Protein AF-A0A955NWF1-F1 (afdb_monomer)

Solvent-accessible surface area (backbone atoms only — not comparable to full-atom values): 16041 Å² total; per-residue (Å²): 132,89,68,69,50,57,79,82,52,54,73,67,58,49,54,54,50,54,48,48,54,48,50,50,68,69,64,40,54,85,83,40,43,69,50,21,32,35,37,20,58,42,49,50,64,57,48,33,23,52,29,69,53,98,94,40,80,40,71,48,48,42,45,34,31,43,36,29,18,77,44,81,78,52,67,90,59,46,51,63,48,53,53,47,49,35,52,75,76,56,48,35,66,52,89,46,92,84,52,98,46,56,29,68,81,41,101,58,82,45,50,63,47,77,42,81,29,26,62,63,61,60,56,67,55,67,78,36,59,67,48,45,37,41,77,76,29,56,22,59,73,43,71,61,83,63,65,85,73,41,77,86,74,58,77,88,73,37,56,74,64,45,53,51,51,53,45,52,53,36,55,53,49,47,53,70,58,58,58,76,62,53,82,81,40,84,76,46,70,63,53,47,46,51,39,52,51,39,52,27,51,40,41,48,43,52,45,46,40,54,21,46,77,67,76,55,63,50,84,48,71,69,54,23,53,50,46,48,64,77,47,36,93,78,51,45,91,61,24,80,49,52,65,63,49,52,52,48,31,52,50,27,50,50,40,37,36,54,41,53,61,77,81,50,59,92,64,56,64,66,62,53,46,54,52,49,51,51,53,50,67,39,48,103

Foldseek 3Di:
DDDQLCVLADPVVVVLLVVLLVLLQPQADPQWRFQWKKWFDCRLQLQFAWEDDPNDTATQFEGQMETATQDDDDPVSPVVSVVVSCVVSPADACPDLPDPHQHPPDPCPGYYPYHYDYLVRVQPDDQEPRVVRCLVGMGTNDHDDCSVSHDDHALVNHDLVRLVVQLVVLVVQLVVLDDPCCVVPPDRLNSLSSNLSSLLSNLLSLLQSVCSVVVNHDSDLVVSLVSCVVCVVPCVVQAQDSVVSSVSSVVSSCCRSHPYSVVRPPDGSVVVSVVSVVRVVRND

Nearest PDB structures (foldseek):
  7dgq-assembly1_T  TM=2.915E-01  e=4.374E+00  Bos taurus

Secondary structure (DSSP, 8-state):
----TTTT--HHHHHHHHHHHHHHHHHS-GGG--SEEEEEHHHHTT---EEEETTEEEESS-EEEEEEESSPPPHHHHHHHHHHHHHHTT----SSTTSSS--TTSS---SEEEEEEEHHHHHT---SHHHHHHHHS-EEEEE--GGGGSPP--GGGS-THHHHHHHHHHHHHHHHT--GGGGTSPPPHHHHHHHHHHHHHHHHHHHHHHHHHTT---SSHHHHHHHHHHTHHHHGGGSS-HHHHHHHHHHHHHHHHS--HHHHTT--HHHHHHHHHHHHHHH-

pLDDT: mean 86.09, std 14.63, range [33.09, 98.5]

Mean predicted aligned error: 5.88 Å

Structure (mmCIF, N/CA/C/O backbone):
data_AF-A0A955NWF1-F1
#
_entry.id   AF-A0A955NWF1-F1
#
loop_
_atom_site.group_PDB
_atom_site.id
_atom_site.type_symbol
_atom_site.label_atom_id
_atom_site.label_alt_id
_atom_site.label_comp_id
_atom_site.label_asym_id
_atom_site.label_entity_id
_atom_site.label_seq_id
_atom_site.pdbx_PDB_ins_code
_atom_site.Cartn_x
_atom_site.Cartn_y
_atom_site.Cartn_z
_atom_site.occupancy
_atom_site.B_iso_or_equiv
_atom_site.auth_seq_id
_atom_site.auth_comp_id
_atom_site.auth_asym_id
_atom_site.auth_atom_id
_atom_site.pdbx_PDB_model_num
ATOM 1 N N . MET A 1 1 ? -16.686 -21.484 7.439 1.00 33.09 1 MET A N 1
ATOM 2 C CA . MET A 1 1 ? -15.507 -21.925 8.219 1.00 33.09 1 MET A CA 1
ATOM 3 C C . MET A 1 1 ? -14.609 -20.710 8.363 1.00 33.09 1 MET A C 1
ATOM 5 O O . MET A 1 1 ? -14.010 -20.325 7.369 1.00 33.09 1 MET A O 1
ATOM 9 N N . ASN A 1 2 ? -14.570 -20.084 9.541 1.00 34.22 2 ASN A N 1
ATOM 10 C CA . ASN A 1 2 ? -13.682 -18.950 9.809 1.00 34.22 2 ASN A CA 1
ATOM 11 C C . ASN A 1 2 ? -12.259 -19.490 9.974 1.00 34.22 2 ASN A C 1
ATOM 13 O O . ASN A 1 2 ? -11.882 -19.922 11.061 1.00 34.22 2 ASN A O 1
ATOM 17 N N . ARG A 1 3 ? -11.501 -19.546 8.874 1.00 43.34 3 ARG A N 1
ATOM 18 C CA . ARG A 1 3 ? -10.039 -19.644 8.958 1.00 43.34 3 ARG A CA 1
ATOM 19 C C . ARG A 1 3 ? -9.562 -18.360 9.626 1.00 43.34 3 ARG A C 1
ATOM 21 O O . ARG A 1 3 ? -10.083 -17.294 9.302 1.00 43.34 3 ARG A O 1
ATOM 28 N N . SER A 1 4 ? -8.646 -18.451 10.586 1.00 50.47 4 SER A N 1
ATOM 29 C CA . SER A 1 4 ? -8.067 -17.251 11.193 1.00 50.47 4 SER A CA 1
ATOM 30 C C . SER A 1 4 ? -7.501 -16.373 10.078 1.00 50.47 4 SER A C 1
ATOM 32 O O . SER A 1 4 ? -6.691 -16.865 9.289 1.00 50.47 4 SER A O 1
ATOM 34 N N . GLY A 1 5 ? -7.920 -15.106 10.006 1.00 63.94 5 GLY A N 1
ATOM 35 C CA . GLY A 1 5 ? -7.558 -14.151 8.948 1.00 63.94 5 GLY A CA 1
ATOM 36 C C . GLY A 1 5 ? -6.083 -13.739 8.934 1.00 63.94 5 GLY A C 1
ATOM 37 O O . GLY A 1 5 ? -5.746 -12.642 8.539 1.00 63.94 5 GLY A O 1
ATOM 38 N N . THR A 1 6 ? -5.173 -14.569 9.427 1.00 75.75 6 THR A N 1
ATOM 39 C CA . THR A 1 6 ? -3.731 -14.302 9.406 1.00 75.75 6 THR A CA 1
ATOM 40 C C . THR A 1 6 ? -2.928 -15.497 8.888 1.00 75.75 6 THR A C 1
ATOM 42 O O . THR A 1 6 ? -1.694 -15.470 8.894 1.00 75.75 6 THR A O 1
ATOM 45 N N . GLU A 1 7 ? -3.603 -16.550 8.402 1.00 77.62 7 GLU A N 1
ATOM 46 C CA . GLU A 1 7 ? -2.953 -17.659 7.699 1.00 77.62 7 GLU A CA 1
ATOM 47 C C . GLU A 1 7 ? -2.188 -17.124 6.476 1.00 77.62 7 GLU A C 1
ATOM 49 O O . GLU A 1 7 ? -2.769 -16.538 5.567 1.00 77.62 7 GLU A O 1
ATOM 54 N N . GLY A 1 8 ? -0.866 -17.320 6.462 1.00 80.88 8 GLY A N 1
ATOM 55 C CA . GLY A 1 8 ? 0.025 -16.851 5.393 1.00 80.88 8 GLY A CA 1
ATOM 56 C C . GLY A 1 8 ? 0.803 -15.568 5.705 1.00 80.88 8 GLY A C 1
ATOM 57 O O . GLY A 1 8 ? 1.763 -15.276 4.997 1.00 80.88 8 GLY A O 1
ATOM 58 N N . LEU A 1 9 ? 0.471 -14.844 6.782 1.00 88.00 9 LEU A N 1
ATOM 59 C CA . LEU A 1 9 ? 1.241 -13.670 7.213 1.00 88.00 9 LEU A CA 1
ATOM 60 C C . LEU A 1 9 ? 2.531 -14.078 7.940 1.00 88.00 9 LEU A C 1
ATOM 62 O O . LEU A 1 9 ? 2.570 -15.107 8.632 1.00 88.00 9 LEU A O 1
ATOM 66 N N . SER A 1 10 ? 3.584 -13.261 7.825 1.00 89.38 10 SER A N 1
ATOM 67 C CA . SER A 1 10 ? 4.836 -13.480 8.561 1.00 89.38 10 SER A CA 1
ATOM 68 C C . SER A 1 10 ? 4.615 -13.381 10.076 1.00 89.38 10 SER A C 1
ATOM 70 O O . SER A 1 10 ? 3.619 -12.823 10.543 1.00 89.38 10 SER A O 1
ATOM 72 N N . THR A 1 11 ? 5.534 -13.949 10.859 1.00 90.94 11 THR A N 1
ATOM 73 C CA . THR A 1 11 ? 5.473 -13.869 12.326 1.00 90.94 11 THR A CA 1
ATOM 74 C C . THR A 1 11 ? 5.515 -12.421 12.808 1.00 90.94 11 THR A C 1
ATOM 76 O O . THR A 1 11 ? 4.758 -12.068 13.705 1.00 90.94 11 THR A O 1
ATOM 79 N N . ASP A 1 12 ? 6.358 -11.583 12.206 1.00 89.44 12 ASP A N 1
ATOM 80 C CA . ASP A 1 12 ? 6.504 -10.185 12.622 1.00 89.44 12 ASP A CA 1
ATOM 81 C C . ASP A 1 12 ? 5.295 -9.345 12.203 1.00 89.44 12 ASP A C 1
ATOM 83 O O . ASP A 1 12 ? 4.760 -8.615 13.028 1.00 89.44 12 ASP A O 1
ATOM 87 N N . THR A 1 13 ? 4.736 -9.586 11.008 1.00 91.31 13 THR A N 1
ATOM 88 C CA . THR A 1 13 ? 3.445 -8.994 10.606 1.00 91.31 13 THR A CA 1
ATOM 89 C C . THR A 1 13 ? 2.350 -9.316 11.621 1.00 91.31 13 THR A C 1
ATOM 91 O O . THR A 1 13 ? 1.592 -8.443 12.019 1.00 91.31 13 THR A O 1
ATOM 94 N N . ARG A 1 14 ? 2.248 -10.576 12.066 1.00 93.25 14 ARG A N 1
ATOM 95 C CA . ARG A 1 14 ? 1.219 -10.968 13.040 1.00 93.25 14 ARG A CA 1
ATOM 96 C C . ARG A 1 14 ? 1.380 -10.251 14.375 1.00 93.25 14 ARG A C 1
ATOM 98 O O . ARG A 1 14 ? 0.378 -9.795 14.909 1.00 93.25 14 ARG A O 1
ATOM 105 N N . LYS A 1 15 ? 2.611 -10.117 14.875 1.00 92.19 15 LYS A N 1
ATOM 106 C CA . LYS A 1 15 ? 2.885 -9.376 16.115 1.00 92.19 15 LYS A CA 1
ATOM 107 C C . LYS A 1 15 ? 2.476 -7.909 15.996 1.00 92.19 15 LYS A C 1
ATOM 109 O O . LYS A 1 15 ? 1.805 -7.408 16.890 1.00 92.19 15 LYS A O 1
ATOM 114 N N . ASP A 1 16 ? 2.837 -7.256 14.891 1.00 92.19 16 ASP A N 1
ATOM 115 C CA . ASP A 1 16 ? 2.483 -5.853 14.658 1.00 92.19 16 ASP A CA 1
ATOM 116 C C . ASP A 1 16 ? 0.955 -5.673 14.636 1.00 92.19 16 ASP A C 1
ATOM 118 O O . ASP A 1 16 ? 0.419 -4.780 15.287 1.00 92.19 16 ASP A O 1
ATOM 122 N N . LEU A 1 17 ? 0.231 -6.559 13.942 1.00 94.69 17 LEU A N 1
ATOM 123 C CA . LEU A 1 17 ? -1.232 -6.501 13.850 1.00 94.69 17 LEU A CA 1
ATOM 124 C C . LEU A 1 17 ? -1.926 -6.797 15.184 1.00 94.69 17 LEU A C 1
ATOM 126 O O . LEU A 1 17 ? -2.890 -6.114 15.522 1.00 94.69 17 LEU A O 1
ATOM 130 N N . GLU A 1 18 ? -1.440 -7.774 15.952 1.00 95.12 18 GLU A N 1
ATOM 131 C CA . GLU A 1 18 ? -1.951 -8.069 17.297 1.00 95.12 18 GLU A CA 1
ATOM 132 C C . GLU A 1 18 ? -1.816 -6.851 18.219 1.00 95.12 18 GLU A C 1
ATOM 134 O O . GLU A 1 18 ? -2.743 -6.540 18.975 1.00 95.12 18 GLU A O 1
ATOM 139 N N . GLU A 1 19 ? -0.695 -6.134 18.116 1.00 94.44 19 GLU A N 1
ATOM 140 C CA . GLU A 1 19 ? -0.458 -4.917 18.885 1.00 94.44 19 GLU A CA 1
ATOM 141 C C . GLU A 1 19 ? -1.374 -3.775 18.432 1.00 94.44 19 GLU A C 1
ATOM 143 O O . GLU A 1 19 ? -2.043 -3.161 19.265 1.00 94.44 19 GLU A O 1
ATOM 148 N N . ILE A 1 20 ? -1.523 -3.555 17.120 1.00 95.25 20 ILE A N 1
ATOM 149 C CA . ILE A 1 20 ? -2.471 -2.571 16.571 1.00 95.25 20 ILE A CA 1
ATOM 150 C C . ILE A 1 20 ? -3.899 -2.858 17.064 1.00 95.25 20 ILE A C 1
ATOM 152 O O . ILE A 1 20 ? -4.575 -1.963 17.576 1.00 95.25 20 ILE A O 1
ATOM 156 N N . GLN A 1 21 ? -4.360 -4.110 16.973 1.00 96.56 21 GLN A N 1
ATOM 157 C CA . GLN A 1 21 ? -5.685 -4.519 17.451 1.00 96.56 21 GLN A CA 1
ATOM 158 C C . GLN A 1 21 ? -5.851 -4.276 18.952 1.00 96.56 21 GLN A C 1
ATOM 160 O O . GLN A 1 21 ? -6.897 -3.803 19.403 1.00 96.56 21 GLN A O 1
ATOM 165 N N . ARG A 1 22 ? -4.825 -4.584 19.753 1.00 97.31 22 ARG A N 1
ATOM 166 C CA . ARG A 1 22 ? -4.834 -4.312 21.192 1.00 97.31 22 ARG A CA 1
ATOM 167 C C . ARG A 1 22 ? -4.976 -2.816 21.467 1.00 97.31 22 ARG A C 1
ATOM 169 O O . ARG A 1 22 ? -5.863 -2.437 22.227 1.00 97.31 22 ARG A O 1
ATOM 176 N N . ILE A 1 23 ? -4.177 -1.970 20.820 1.00 97.00 23 ILE A N 1
ATOM 177 C CA . ILE A 1 23 ? -4.222 -0.518 21.034 1.00 97.00 23 ILE A CA 1
ATOM 178 C C . ILE A 1 23 ? -5.595 0.043 20.667 1.00 97.00 23 ILE A C 1
ATOM 180 O O . ILE A 1 23 ? -6.174 0.769 21.476 1.00 97.00 23 ILE A O 1
ATOM 184 N N . LEU A 1 24 ? -6.154 -0.349 19.516 1.00 97.19 24 LEU A N 1
ATOM 185 C CA . LEU A 1 24 ? -7.497 0.060 19.089 1.00 97.19 24 LEU A CA 1
ATOM 186 C C . LEU A 1 24 ? -8.561 -0.333 20.125 1.00 97.19 24 LEU A C 1
ATOM 188 O O . LEU A 1 24 ? -9.388 0.490 20.528 1.00 97.19 24 LEU A O 1
ATOM 192 N N . ARG A 1 25 ? -8.515 -1.575 20.617 1.00 96.06 25 ARG A N 1
ATOM 193 C CA . ARG A 1 25 ? -9.445 -2.069 21.644 1.00 96.06 25 ARG A CA 1
ATOM 194 C C . ARG A 1 25 ? -9.277 -1.409 22.995 1.00 96.06 25 ARG A C 1
ATOM 196 O O . ARG A 1 25 ? -10.270 -1.302 23.707 1.00 96.06 25 ARG A O 1
ATOM 203 N N . ASP A 1 26 ? -8.083 -0.977 23.363 1.00 96.50 26 ASP A N 1
ATOM 204 C CA . ASP A 1 26 ? -7.833 -0.401 24.681 1.00 96.50 26 ASP A CA 1
ATOM 205 C C . ASP A 1 26 ? -8.123 1.108 24.689 1.00 96.50 26 ASP A C 1
ATOM 207 O O . ASP A 1 26 ? -8.741 1.612 25.628 1.00 96.50 26 ASP A O 1
ATOM 211 N N . HIS A 1 27 ? -7.768 1.817 23.614 1.00 96.62 27 HIS A N 1
ATOM 212 C CA . HIS A 1 27 ? -7.685 3.282 23.613 1.00 96.62 27 HIS A CA 1
ATOM 213 C C . HIS A 1 27 ? -8.830 3.990 22.888 1.00 96.62 27 HIS A C 1
ATOM 215 O O . HIS A 1 27 ? -9.086 5.156 23.184 1.00 96.62 27 HIS A O 1
ATOM 221 N N . LEU A 1 28 ? -9.571 3.314 22.001 1.00 97.12 28 LEU A N 1
ATOM 222 C CA . LEU A 1 28 ? -10.756 3.941 21.406 1.00 97.12 28 LEU A CA 1
ATOM 223 C C . LEU A 1 28 ? -11.850 4.203 22.463 1.00 97.12 28 LEU A C 1
ATOM 225 O O . LEU A 1 28 ? -11.977 3.440 23.426 1.00 97.12 28 LEU A O 1
ATOM 229 N N . PRO A 1 29 ? -12.688 5.238 22.299 1.00 96.62 29 PRO A N 1
ATOM 230 C CA . PRO A 1 29 ? -13.875 5.437 23.127 1.00 96.62 29 PRO A CA 1
ATOM 231 C C . PRO A 1 29 ? -14.789 4.202 23.146 1.00 96.62 29 PRO A C 1
ATOM 233 O O . PRO A 1 29 ? -14.869 3.457 22.170 1.00 96.62 29 PRO A O 1
ATOM 236 N N . GLN A 1 30 ? -15.503 3.969 24.253 1.00 96.31 30 GLN A N 1
ATOM 237 C CA . GLN A 1 30 ? -16.392 2.801 24.386 1.00 96.31 30 GLN A CA 1
ATOM 238 C C . GLN A 1 30 ? -17.514 2.777 23.339 1.00 96.31 30 GLN A C 1
ATOM 240 O O . GLN A 1 30 ? -17.873 1.717 22.838 1.00 96.31 30 GLN A O 1
ATOM 245 N N . ASP A 1 31 ? -18.040 3.944 22.976 1.00 96.50 31 ASP A N 1
ATOM 246 C CA . ASP A 1 31 ? -19.069 4.112 21.948 1.00 96.50 31 ASP A CA 1
ATOM 247 C C . ASP A 1 31 ? -18.507 4.119 20.514 1.00 96.50 31 ASP A C 1
ATOM 249 O O . ASP A 1 31 ? -19.271 4.201 19.554 1.00 96.50 31 ASP A O 1
ATOM 253 N N . ALA A 1 32 ? -17.185 4.005 20.368 1.00 96.94 32 ALA A N 1
ATOM 254 C CA . ALA A 1 32 ? -16.479 3.935 19.094 1.00 96.94 32 ALA A CA 1
ATOM 255 C C . ALA A 1 32 ? -15.584 2.687 18.980 1.00 96.94 32 ALA A C 1
ATOM 257 O O . ALA A 1 32 ? -14.643 2.662 18.186 1.00 96.94 32 ALA A O 1
ATOM 258 N N . LYS A 1 33 ? -15.851 1.642 19.777 1.00 97.44 33 LYS A N 1
ATOM 259 C CA . LYS A 1 33 ? -15.110 0.380 19.664 1.00 97.44 33 LYS A CA 1
ATOM 260 C C . LYS A 1 33 ? -15.320 -0.244 18.279 1.00 97.44 33 LYS A C 1
ATOM 262 O O . LYS A 1 33 ? -16.440 -0.179 17.769 1.00 97.44 33 LYS A O 1
ATOM 267 N N . PRO A 1 34 ? -14.280 -0.855 17.680 1.00 97.94 34 PRO A N 1
ATOM 268 C CA . PRO A 1 34 ? -14.384 -1.416 16.339 1.00 97.94 34 PRO A CA 1
ATOM 269 C C . PRO A 1 34 ? -15.493 -2.468 16.235 1.00 97.94 34 PRO A C 1
ATOM 271 O O . PRO A 1 34 ? -15.579 -3.381 17.053 1.00 97.94 34 PRO A O 1
ATOM 274 N N . ILE A 1 35 ? -16.318 -2.348 15.199 1.00 98.00 35 ILE A N 1
ATOM 275 C CA . ILE A 1 35 ? -17.240 -3.388 14.726 1.00 98.00 35 ILE A CA 1
ATOM 276 C C . ILE A 1 35 ? -16.447 -4.449 13.965 1.00 98.00 35 ILE A C 1
ATOM 278 O O . ILE A 1 35 ? -16.678 -5.644 14.152 1.00 98.00 35 ILE A O 1
ATOM 282 N N . SER A 1 36 ? -15.511 -3.996 13.126 1.00 98.19 36 SER A N 1
ATOM 283 C CA . SER A 1 36 ? -14.649 -4.845 12.307 1.00 98.19 36 SER A CA 1
ATOM 284 C C . SER A 1 36 ? -13.302 -4.178 12.061 1.00 98.19 36 SER A C 1
ATOM 286 O O . SER A 1 36 ? -13.225 -2.955 11.939 1.00 98.19 36 SER A O 1
ATOM 288 N N . ILE A 1 37 ? -12.252 -4.982 11.926 1.00 98.19 37 ILE A N 1
ATOM 289 C CA . ILE A 1 37 ? -10.915 -4.533 11.528 1.00 98.19 37 ILE A CA 1
ATOM 290 C C . ILE A 1 37 ? -10.460 -5.391 10.350 1.00 98.19 37 ILE A C 1
ATOM 292 O O . ILE A 1 37 ? -10.406 -6.619 10.462 1.00 98.19 37 ILE A O 1
ATOM 296 N N . TYR A 1 38 ? -10.110 -4.752 9.235 1.00 97.81 38 TYR A N 1
ATOM 297 C CA . TYR A 1 38 ? -9.600 -5.425 8.044 1.00 97.81 38 TYR A CA 1
ATOM 298 C C . TYR A 1 38 ? -8.179 -4.990 7.729 1.00 97.81 38 TYR A C 1
ATOM 300 O O . TYR A 1 38 ? -7.893 -3.799 7.705 1.00 97.81 38 TYR A O 1
ATOM 308 N N . LEU A 1 39 ? -7.325 -5.953 7.389 1.00 97.12 39 LEU A N 1
ATOM 309 C CA . LEU A 1 39 ? -6.069 -5.702 6.692 1.00 97.12 39 LEU A CA 1
ATOM 310 C C . LEU A 1 39 ? -6.281 -5.875 5.190 1.00 97.12 39 LEU A C 1
ATOM 312 O O . LEU A 1 39 ? -6.897 -6.848 4.750 1.00 97.12 39 LEU A O 1
ATOM 316 N N . SER A 1 40 ? -5.715 -4.976 4.399 1.00 95.50 40 SER A N 1
ATOM 317 C CA . SER A 1 40 ? -5.706 -5.050 2.941 1.00 95.50 40 SER A CA 1
ATOM 318 C C . SER A 1 40 ? -4.308 -4.755 2.381 1.00 95.50 40 SER A C 1
ATOM 320 O O . SER A 1 40 ? -3.309 -4.784 3.106 1.00 95.50 40 SER A O 1
ATOM 322 N N . GLY A 1 41 ? -4.211 -4.559 1.067 1.00 92.62 41 GLY A N 1
ATOM 323 C CA . GLY A 1 41 ? -2.976 -4.106 0.436 1.00 92.62 41 GLY A CA 1
ATOM 324 C C . GLY A 1 41 ? -1.843 -5.136 0.420 1.00 92.62 41 GLY A C 1
ATOM 325 O O . GLY A 1 41 ? -2.053 -6.345 0.298 1.00 92.62 41 GLY A O 1
ATOM 326 N N . GLY A 1 42 ? -0.604 -4.638 0.459 1.00 92.38 42 GLY A N 1
ATOM 327 C CA . GLY A 1 42 ? 0.593 -5.458 0.229 1.00 92.38 42 GLY A CA 1
ATOM 328 C C . GLY A 1 42 ? 0.821 -6.527 1.299 1.00 92.38 42 GLY A C 1
ATOM 329 O O . GLY A 1 42 ? 1.123 -7.671 0.959 1.00 92.38 42 GLY A O 1
ATOM 330 N N . PHE A 1 43 ? 0.619 -6.188 2.575 1.00 93.56 43 PHE A N 1
ATOM 331 C CA . PHE A 1 43 ? 0.746 -7.153 3.670 1.00 93.56 43 PHE A CA 1
ATOM 332 C C . PHE A 1 43 ? -0.345 -8.223 3.622 1.00 93.56 43 PHE A C 1
ATOM 334 O O . PHE A 1 43 ? -0.025 -9.400 3.770 1.00 93.56 43 PHE A O 1
ATOM 341 N N . ALA A 1 44 ? -1.597 -7.862 3.309 1.00 94.00 44 ALA A N 1
ATOM 342 C CA . ALA A 1 44 ? -2.671 -8.847 3.158 1.00 94.00 44 ALA A CA 1
ATOM 343 C C . ALA A 1 44 ? -2.373 -9.900 2.079 1.00 94.00 44 ALA A C 1
ATOM 345 O O . ALA A 1 44 ? -2.738 -11.067 2.221 1.00 94.00 44 ALA A O 1
ATOM 346 N N . ARG A 1 45 ? -1.684 -9.502 1.005 1.00 92.62 45 ARG A N 1
ATOM 347 C CA . ARG A 1 45 ? -1.290 -10.403 -0.087 1.00 92.62 45 ARG A CA 1
ATOM 348 C C . ARG A 1 45 ? -0.012 -11.202 0.182 1.00 92.62 45 ARG A C 1
ATOM 350 O O . ARG A 1 45 ? 0.339 -12.044 -0.639 1.00 92.62 45 ARG A O 1
ATOM 357 N N . GLY A 1 46 ? 0.700 -10.946 1.283 1.00 91.50 46 GLY A N 1
ATOM 358 C CA . GLY A 1 46 ? 2.039 -11.507 1.507 1.00 91.50 46 GLY A CA 1
ATOM 359 C C . GLY A 1 46 ? 3.088 -10.947 0.534 1.00 91.50 46 GLY A C 1
ATOM 360 O O . GLY A 1 46 ? 4.041 -11.627 0.160 1.00 91.50 46 GLY A O 1
ATOM 361 N N . GLU A 1 47 ? 2.885 -9.713 0.068 1.00 91.62 47 GLU A N 1
ATOM 362 C CA . GLU A 1 47 ? 3.710 -9.049 -0.947 1.00 91.62 47 GLU A CA 1
ATOM 363 C C . GLU A 1 47 ? 4.529 -7.869 -0.419 1.00 91.62 47 GLU A C 1
ATOM 365 O O . GLU A 1 47 ? 5.319 -7.282 -1.162 1.00 91.62 47 GLU A O 1
ATOM 370 N N . SER A 1 48 ? 4.337 -7.534 0.852 1.00 90.12 48 SER A N 1
ATOM 371 C CA . SER A 1 48 ? 5.199 -6.650 1.627 1.00 90.12 48 SER A CA 1
ATOM 372 C C . SER A 1 48 ? 5.896 -7.479 2.700 1.00 90.12 48 SER A C 1
ATOM 374 O O . SER A 1 48 ? 5.290 -8.387 3.272 1.00 90.12 48 SER A O 1
ATOM 376 N N . GLY A 1 49 ? 7.168 -7.183 2.940 1.00 88.62 49 GLY A N 1
ATOM 377 C CA . GLY A 1 49 ? 7.954 -7.824 3.987 1.00 88.62 49 GLY A CA 1
ATOM 378 C C . GLY A 1 49 ? 8.385 -6.855 5.074 1.00 88.62 49 GLY A C 1
ATOM 379 O O . GLY A 1 49 ? 7.966 -5.700 5.110 1.00 88.62 49 GLY A O 1
ATOM 380 N N . HIS A 1 50 ? 9.290 -7.341 5.913 1.00 86.12 50 HIS A N 1
ATOM 381 C CA . HIS A 1 50 ? 10.019 -6.548 6.892 1.00 86.12 50 HIS A CA 1
ATOM 382 C C . HIS A 1 50 ? 11.477 -6.422 6.453 1.00 86.12 50 HIS A C 1
ATOM 384 O O . HIS A 1 50 ? 12.031 -7.338 5.841 1.00 86.12 50 HIS A O 1
ATOM 390 N N . TYR A 1 51 ? 12.094 -5.284 6.748 1.00 80.38 51 TYR A N 1
ATOM 391 C CA . TYR A 1 51 ? 13.515 -5.041 6.573 1.00 80.38 51 TYR A CA 1
ATOM 392 C C . TYR A 1 51 ? 14.211 -5.044 7.933 1.00 80.38 51 TYR A C 1
ATOM 394 O O . TYR A 1 51 ? 13.749 -4.428 8.893 1.00 80.38 51 TYR A O 1
ATOM 402 N N . GLU A 1 52 ? 15.340 -5.744 8.007 1.00 77.38 52 GLU A N 1
ATOM 403 C CA . GLU A 1 52 ? 16.166 -5.789 9.209 1.00 77.38 52 GLU A CA 1
ATOM 404 C C . GLU A 1 52 ? 17.169 -4.637 9.198 1.00 77.38 52 GLU A C 1
ATOM 406 O O . GLU A 1 52 ? 17.983 -4.503 8.279 1.00 77.38 52 GLU A O 1
ATOM 411 N N . TYR A 1 53 ? 17.154 -3.813 10.242 1.00 70.75 53 TYR A N 1
ATOM 412 C CA . TYR A 1 53 ? 18.092 -2.710 10.399 1.00 70.75 53 TYR A CA 1
ATOM 413 C C . TYR A 1 53 ? 18.550 -2.564 11.842 1.00 70.75 53 TYR A C 1
ATOM 415 O O . TYR A 1 53 ? 17.755 -2.357 12.755 1.00 70.75 53 TYR A O 1
ATOM 423 N N . LYS A 1 54 ? 19.869 -2.681 12.050 1.00 67.50 54 LYS A N 1
ATOM 424 C CA . LYS A 1 54 ? 20.518 -2.581 13.371 1.00 67.50 54 LYS A CA 1
ATOM 425 C C . LYS A 1 54 ? 19.841 -3.460 14.445 1.00 67.50 54 LYS A C 1
ATOM 427 O O . LYS A 1 54 ? 19.722 -3.054 15.598 1.00 67.50 54 LYS A O 1
ATOM 432 N N . GLY A 1 55 ? 19.413 -4.667 14.060 1.00 69.88 55 GLY A N 1
ATOM 433 C CA . GLY A 1 55 ? 18.761 -5.637 14.951 1.00 69.88 55 GLY A CA 1
ATOM 434 C C . GLY A 1 55 ? 17.277 -5.372 15.226 1.00 69.88 55 GLY A C 1
ATOM 435 O O . GLY A 1 55 ? 16.738 -5.939 16.174 1.00 69.88 55 GLY A O 1
ATOM 436 N N . ARG A 1 56 ? 16.634 -4.499 14.441 1.00 72.19 56 ARG A N 1
ATOM 437 C CA . ARG A 1 56 ? 15.187 -4.256 14.461 1.00 72.19 56 ARG A CA 1
ATOM 438 C C . ARG A 1 56 ? 14.558 -4.721 13.152 1.00 72.19 56 ARG A C 1
ATOM 440 O O . ARG A 1 56 ? 15.088 -4.399 12.091 1.00 72.19 56 ARG A O 1
ATOM 447 N N . SER A 1 57 ? 13.404 -5.371 13.262 1.00 78.75 57 SER A N 1
ATOM 448 C CA . SER A 1 57 ? 12.540 -5.708 12.133 1.00 78.75 57 SER A CA 1
ATOM 449 C C . SER A 1 57 ? 11.525 -4.593 11.938 1.00 78.75 57 SER A C 1
ATOM 451 O O . SER A 1 57 ? 10.810 -4.249 12.877 1.00 78.75 57 SER A O 1
ATOM 453 N N . LEU A 1 58 ? 11.492 -3.994 10.753 1.00 78.25 58 LEU A N 1
ATOM 454 C CA . LEU A 1 58 ? 10.618 -2.867 10.439 1.00 78.25 58 LEU A CA 1
ATOM 455 C C . LEU A 1 58 ? 9.834 -3.175 9.162 1.00 78.25 58 LEU A C 1
ATOM 457 O O . LEU A 1 58 ? 10.421 -3.691 8.212 1.00 78.25 58 LEU A O 1
ATOM 461 N N . PRO A 1 59 ? 8.530 -2.884 9.086 1.00 82.62 59 PRO A N 1
ATOM 462 C CA . PRO A 1 59 ? 7.754 -3.156 7.883 1.00 82.62 59 PRO A CA 1
ATOM 463 C C . PRO A 1 59 ? 8.270 -2.336 6.695 1.00 82.62 59 PRO A C 1
ATOM 465 O O . PRO A 1 59 ? 8.689 -1.184 6.816 1.00 82.62 59 PRO A O 1
ATOM 468 N N . PHE A 1 60 ? 8.245 -2.954 5.519 1.00 82.00 60 PHE A N 1
ATOM 469 C CA . PHE A 1 60 ? 8.690 -2.363 4.266 1.00 82.00 60 PHE A CA 1
ATOM 470 C C . PHE A 1 60 ? 7.494 -2.048 3.363 1.00 82.00 60 PHE A C 1
ATOM 472 O O . PHE A 1 60 ? 7.194 -2.731 2.377 1.00 82.00 60 PHE A O 1
ATOM 479 N N . GLY A 1 61 ? 6.788 -0.988 3.748 1.00 80.25 61 GLY A N 1
ATOM 480 C CA . GLY A 1 61 ? 5.523 -0.544 3.178 1.00 80.25 61 GLY A CA 1
ATOM 481 C C . GLY A 1 61 ? 4.444 -0.407 4.249 1.00 80.25 61 GLY A C 1
ATOM 482 O O . GLY A 1 61 ? 4.720 -0.538 5.437 1.00 80.25 61 GLY A O 1
ATOM 483 N N . ASP A 1 62 ? 3.216 -0.177 3.794 1.00 85.50 62 ASP A N 1
ATOM 484 C CA . ASP A 1 62 ? 2.152 0.358 4.641 1.00 85.50 62 ASP A CA 1
ATOM 485 C C . ASP A 1 62 ? 1.212 -0.782 5.047 1.00 85.50 62 ASP A C 1
ATOM 487 O O . ASP A 1 62 ? 0.841 -1.620 4.216 1.00 85.50 62 ASP A O 1
ATOM 491 N N . TYR A 1 63 ? 0.814 -0.817 6.315 1.00 91.62 63 TYR A N 1
ATOM 492 C CA . TYR A 1 63 ? -0.343 -1.565 6.775 1.00 91.62 63 TYR A CA 1
ATOM 493 C C . TYR A 1 63 ? -1.608 -0.807 6.371 1.00 91.62 63 TYR A C 1
ATOM 495 O O . TYR A 1 63 ? -1.999 0.159 7.021 1.00 91.62 63 TYR A O 1
ATOM 503 N N . ASP A 1 64 ? -2.249 -1.253 5.293 1.00 94.12 64 ASP A N 1
ATOM 504 C CA . ASP A 1 64 ? -3.533 -0.733 4.827 1.00 94.12 64 ASP A CA 1
ATOM 505 C C . ASP A 1 64 ? -4.679 -1.302 5.684 1.00 94.12 64 ASP A C 1
ATOM 507 O O . ASP A 1 64 ? -5.206 -2.381 5.380 1.00 94.12 64 ASP A O 1
ATOM 511 N N . ILE A 1 65 ? -5.069 -0.599 6.751 1.00 96.62 65 ILE A N 1
ATOM 512 C CA . ILE A 1 65 ? -6.057 -1.078 7.727 1.00 96.62 65 ILE A CA 1
ATOM 513 C C . ILE A 1 65 ? -7.337 -0.248 7.665 1.00 96.62 65 ILE A C 1
ATOM 515 O O . ILE A 1 65 ? -7.322 0.972 7.791 1.00 96.62 65 ILE A O 1
ATOM 519 N N . ASP A 1 66 ? -8.469 -0.931 7.533 1.00 97.56 66 ASP A N 1
ATOM 520 C CA . ASP A 1 66 ? -9.790 -0.330 7.689 1.00 97.56 66 ASP A CA 1
ATOM 521 C C . ASP A 1 66 ? -10.394 -0.722 9.034 1.00 97.56 66 ASP A C 1
ATOM 523 O O . ASP A 1 66 ? -10.543 -1.910 9.332 1.00 97.56 66 ASP A O 1
ATOM 527 N N . VAL A 1 67 ? -10.791 0.275 9.821 1.00 98.31 67 VAL A N 1
ATOM 528 C CA . VAL A 1 67 ? -11.473 0.093 11.104 1.00 98.31 67 VAL A CA 1
ATOM 529 C C . VAL A 1 67 ? -12.906 0.577 10.957 1.00 98.31 67 VAL A C 1
ATOM 531 O O . VAL A 1 67 ? -13.166 1.771 10.808 1.00 98.31 67 VAL A O 1
ATOM 534 N N . VAL A 1 68 ? -13.850 -0.359 10.997 1.00 98.44 68 VAL A N 1
ATOM 535 C CA . VAL A 1 68 ? -15.273 -0.033 10.941 1.00 98.44 68 VAL A CA 1
ATOM 536 C C . VAL A 1 68 ? -15.758 0.278 12.347 1.00 98.44 68 VAL A C 1
ATOM 538 O O . VAL A 1 68 ? -15.655 -0.567 13.232 1.00 98.44 68 VAL A O 1
ATOM 541 N N . VAL A 1 69 ? -16.288 1.477 12.559 1.00 98.50 69 VAL A N 1
ATOM 542 C CA . VAL A 1 69 ? -16.722 1.998 13.860 1.00 98.50 69 VAL A CA 1
ATOM 543 C C . VAL A 1 69 ? -18.219 2.352 13.854 1.00 98.50 69 VAL A C 1
ATOM 545 O O . VAL A 1 69 ? -18.788 2.624 12.797 1.00 98.50 69 VAL A O 1
ATOM 548 N N . PRO A 1 70 ? -18.898 2.365 15.017 1.00 98.12 70 PRO A N 1
ATOM 549 C CA . PRO A 1 70 ? -20.318 2.724 15.106 1.00 98.12 70 PRO A CA 1
ATOM 550 C C . PRO A 1 70 ? -20.628 4.177 14.728 1.00 98.12 70 PRO A C 1
ATOM 552 O O . PRO A 1 70 ? -21.739 4.476 14.297 1.00 98.12 70 PRO A O 1
ATOM 555 N N . ARG A 1 71 ? -19.660 5.081 14.909 1.00 97.62 71 ARG A N 1
ATOM 556 C CA . ARG A 1 71 ? -19.772 6.513 14.616 1.00 97.62 71 ARG A CA 1
ATOM 557 C C . ARG A 1 71 ? -18.445 7.062 14.091 1.00 97.62 71 ARG A C 1
ATOM 559 O O . ARG A 1 71 ? -17.410 6.486 14.423 1.00 97.62 71 ARG A O 1
ATOM 566 N N . PRO A 1 72 ? -18.449 8.188 13.360 1.00 97.19 72 PRO A N 1
ATOM 567 C CA . PRO A 1 72 ? -17.215 8.871 12.999 1.00 97.19 72 PRO A CA 1
ATOM 568 C C . PRO A 1 72 ? -16.401 9.242 14.246 1.00 97.19 72 PRO A C 1
ATOM 570 O O . PRO A 1 72 ? -16.967 9.611 15.288 1.00 97.19 72 PRO A O 1
ATOM 573 N N . LEU A 1 73 ? -15.080 9.135 14.131 1.00 96.19 73 LEU A N 1
ATOM 574 C CA . LEU A 1 73 ? -14.146 9.626 15.138 1.00 96.19 73 LEU A CA 1
ATOM 575 C C . LEU A 1 73 ? -13.837 11.101 14.897 1.00 96.19 73 LEU A C 1
ATOM 577 O O . LEU A 1 73 ? -13.840 11.586 13.768 1.00 96.19 73 LEU A O 1
ATOM 581 N N . LEU A 1 74 ? -13.582 11.817 15.985 1.00 96.19 74 LEU A N 1
ATOM 582 C CA . LEU A 1 74 ? -12.992 13.148 15.934 1.00 96.19 74 LEU A CA 1
ATOM 583 C C . LEU A 1 74 ? -11.463 13.021 15.936 1.00 96.19 74 LEU A C 1
ATOM 585 O O . LEU A 1 74 ? -10.931 12.119 16.570 1.00 96.19 74 LEU A O 1
ATOM 589 N N . GLU A 1 75 ? -10.758 13.978 15.334 1.00 93.88 75 GLU A N 1
ATOM 590 C CA . GLU A 1 75 ? -9.280 14.031 15.296 1.00 93.88 75 GLU A CA 1
ATOM 591 C C . GLU A 1 75 ? -8.651 13.851 16.694 1.00 93.88 75 GLU A C 1
ATOM 593 O O . GLU A 1 75 ? -7.791 13.007 16.906 1.00 93.88 75 GLU A O 1
ATOM 598 N N . LYS A 1 76 ? -9.214 14.510 17.717 1.00 95.69 76 LYS A N 1
ATOM 599 C CA . LYS A 1 76 ? -8.800 14.358 19.129 1.00 95.69 76 LYS A CA 1
ATOM 600 C C . LYS A 1 76 ? -8.957 12.942 19.720 1.00 95.69 76 LYS A C 1
ATOM 602 O O . LYS A 1 76 ? -8.501 12.706 20.836 1.00 95.69 76 LYS A O 1
ATOM 607 N N . GLU A 1 77 ? -9.709 12.064 19.062 1.00 95.50 77 GLU A N 1
ATOM 608 C CA . GLU A 1 77 ? -9.901 10.654 19.429 1.00 95.50 77 GLU A CA 1
ATOM 609 C C . GLU A 1 77 ? -8.994 9.737 18.596 1.00 95.50 77 GLU A C 1
ATOM 611 O O . GLU A 1 77 ? -8.540 8.718 19.109 1.00 95.50 77 GLU A O 1
ATOM 616 N N . GLU A 1 78 ? -8.725 10.105 17.342 1.00 93.81 78 GLU A N 1
ATOM 617 C CA . GLU A 1 78 ? -7.890 9.362 16.396 1.00 93.81 78 GLU A CA 1
ATOM 618 C C . GLU A 1 78 ? -6.389 9.569 16.648 1.00 93.81 78 GLU A C 1
ATOM 620 O O . GLU A 1 78 ? -5.664 8.588 16.833 1.00 93.81 78 GLU A O 1
ATOM 625 N N . ASP A 1 79 ? -5.928 10.819 16.751 1.00 91.06 79 ASP A N 1
ATOM 626 C CA . ASP A 1 79 ? -4.502 11.149 16.881 1.00 91.06 79 ASP A CA 1
ATOM 627 C C . ASP A 1 79 ? -3.821 10.450 18.065 1.00 91.06 79 ASP A C 1
ATOM 629 O O . ASP A 1 79 ? -2.737 9.892 17.881 1.00 91.06 79 ASP A O 1
ATOM 633 N N . PRO A 1 80 ? -4.420 10.389 19.276 1.00 92.81 80 PRO A N 1
ATOM 634 C CA . PRO A 1 80 ? -3.778 9.705 20.395 1.00 92.81 80 PRO A CA 1
ATOM 635 C C . PRO A 1 80 ? -3.620 8.198 20.162 1.00 92.81 80 PRO A C 1
ATOM 637 O O . PRO A 1 80 ? -2.695 7.586 20.693 1.00 92.81 80 PRO A O 1
ATOM 640 N N . VAL A 1 81 ? -4.527 7.587 19.393 1.00 94.00 81 VAL A N 1
ATOM 641 C CA . VAL A 1 81 ? -4.463 6.164 19.039 1.00 94.00 81 VAL A CA 1
ATOM 642 C C . VAL A 1 81 ? -3.366 5.930 18.007 1.00 94.00 81 VAL A C 1
ATOM 644 O O . VAL A 1 81 ? -2.561 5.020 18.192 1.00 94.00 81 VAL A O 1
ATOM 647 N N . LEU A 1 82 ? -3.296 6.767 16.968 1.00 90.31 82 LEU A N 1
ATOM 648 C CA . LEU A 1 82 ? -2.233 6.719 15.962 1.00 90.31 82 LEU A CA 1
ATOM 649 C C . LEU A 1 82 ? -0.859 6.906 16.598 1.00 90.31 82 LEU A C 1
ATOM 651 O O . LEU A 1 82 ? -0.001 6.041 16.447 1.00 90.31 82 LEU A O 1
ATOM 655 N N . GLN A 1 83 ? -0.689 7.958 17.403 1.00 87.31 83 GLN A N 1
ATOM 656 C CA . GLN A 1 83 ? 0.555 8.219 18.122 1.00 87.31 83 GLN A CA 1
ATOM 657 C C . GLN A 1 83 ? 0.952 7.025 18.998 1.00 87.31 83 GLN A C 1
ATOM 659 O O . GLN A 1 83 ? 2.123 6.655 19.069 1.00 87.31 83 GLN A O 1
ATOM 664 N N . ARG A 1 84 ? -0.017 6.379 19.656 1.00 89.81 84 ARG A N 1
ATOM 665 C CA . ARG A 1 84 ? 0.263 5.213 20.497 1.00 89.81 84 ARG A CA 1
ATOM 666 C C . ARG A 1 84 ? 0.732 4.009 19.686 1.00 89.81 84 ARG A C 1
ATOM 668 O O . ARG A 1 84 ? 1.682 3.347 20.101 1.00 89.81 84 ARG A O 1
ATOM 675 N N . ILE A 1 85 ? 0.082 3.732 18.554 1.00 89.81 85 ILE A N 1
ATOM 676 C CA . ILE A 1 85 ? 0.516 2.687 17.616 1.00 89.81 85 ILE A CA 1
ATOM 677 C C . ILE A 1 85 ? 1.929 2.991 17.132 1.00 89.81 85 ILE A C 1
ATOM 679 O O . ILE A 1 85 ? 2.780 2.102 17.123 1.00 89.81 85 ILE A O 1
ATOM 683 N N . GLU A 1 86 ? 2.194 4.248 16.787 1.00 83.81 86 GLU A N 1
ATOM 684 C CA . GLU A 1 86 ? 3.502 4.673 16.325 1.00 83.81 86 GLU A CA 1
ATOM 685 C C . GLU A 1 86 ? 4.588 4.416 17.380 1.00 83.81 86 GLU A C 1
ATOM 687 O O . GLU A 1 86 ? 5.597 3.765 17.103 1.00 83.81 86 GLU A O 1
ATOM 692 N N . GLU A 1 87 ? 4.347 4.844 18.619 1.00 81.75 87 GLU A N 1
ATOM 693 C CA . GLU A 1 87 ? 5.267 4.669 19.743 1.00 81.75 87 GLU A CA 1
ATOM 694 C C . GLU A 1 87 ? 5.544 3.194 20.076 1.00 81.75 87 GLU A C 1
ATOM 696 O O . GLU A 1 87 ? 6.701 2.826 20.315 1.00 81.75 87 GLU A O 1
ATOM 701 N N . GLU A 1 88 ? 4.504 2.353 20.111 1.00 84.81 88 GLU A N 1
ATOM 702 C CA . GLU A 1 88 ? 4.610 0.945 20.520 1.00 84.81 88 GLU A CA 1
ATOM 703 C C . GLU A 1 88 ? 5.217 0.056 19.432 1.00 84.81 88 GLU A C 1
ATOM 705 O O . GLU A 1 88 ? 6.021 -0.826 19.744 1.00 84.81 88 GLU A O 1
ATOM 710 N N . LEU A 1 89 ? 4.948 0.351 18.159 1.00 80.00 89 LEU A N 1
ATOM 711 C CA . LEU A 1 89 ? 5.655 -0.271 17.036 1.00 80.00 89 LEU A CA 1
ATOM 712 C C . LEU A 1 89 ? 7.063 0.320 16.822 1.00 80.00 89 LEU A C 1
ATOM 714 O O . LEU A 1 89 ? 7.827 -0.151 15.979 1.00 80.00 89 LEU A O 1
ATOM 718 N N . GLY A 1 90 ? 7.448 1.321 17.620 1.00 72.44 90 GLY A N 1
ATOM 719 C CA . GLY A 1 90 ? 8.804 1.859 17.661 1.00 72.44 90 GLY A CA 1
ATOM 720 C C . GLY A 1 90 ? 9.126 2.887 16.575 1.00 72.44 90 GLY A C 1
ATOM 721 O O . GLY A 1 90 ? 10.310 3.178 16.367 1.00 72.44 90 GLY A O 1
ATOM 722 N N . TYR A 1 91 ? 8.115 3.464 15.923 1.00 67.19 91 TYR A N 1
ATOM 723 C CA . TYR A 1 91 ? 8.266 4.640 15.065 1.00 67.19 91 TYR A CA 1
ATOM 724 C C . TYR A 1 91 ? 8.561 5.861 15.933 1.00 67.19 91 TYR A C 1
ATOM 726 O O . TYR A 1 91 ? 7.935 6.087 16.968 1.00 67.19 91 TYR A O 1
ATOM 734 N N . ARG A 1 92 ? 9.590 6.626 15.562 1.00 53.69 92 ARG A N 1
ATOM 735 C CA . ARG A 1 92 ? 10.023 7.810 16.312 1.00 53.69 92 ARG A CA 1
ATOM 736 C C . ARG A 1 92 ? 10.625 8.826 15.350 1.00 53.69 92 ARG A C 1
ATOM 738 O O . ARG A 1 92 ? 11.389 8.405 14.485 1.00 53.69 92 ARG A O 1
ATOM 745 N N . PRO A 1 93 ? 10.391 10.137 15.535 1.00 48.41 93 PRO A N 1
ATOM 746 C CA . PRO A 1 93 ? 11.139 11.178 14.832 1.00 48.41 93 PRO A CA 1
ATOM 747 C C . PRO A 1 93 ? 12.638 10.850 14.792 1.00 48.41 93 PRO A C 1
ATOM 749 O O . PRO A 1 93 ? 13.214 10.485 15.815 1.00 48.41 93 PRO A O 1
ATOM 752 N N . VAL A 1 94 ? 13.251 10.921 13.608 1.00 48.62 94 VAL A N 1
ATOM 753 C CA . VAL A 1 94 ? 14.706 10.799 13.460 1.00 48.62 94 VAL A CA 1
ATOM 754 C C . VAL A 1 94 ? 15.263 12.158 13.834 1.00 48.62 94 VAL A C 1
ATOM 756 O O . VAL A 1 94 ? 15.120 13.116 13.076 1.00 48.62 94 VAL A O 1
ATOM 759 N N . THR A 1 95 ? 15.856 12.253 15.018 1.00 47.88 95 THR A N 1
ATOM 760 C CA . THR A 1 95 ? 16.514 13.477 15.482 1.00 47.88 95 THR A CA 1
ATOM 761 C C . THR A 1 95 ? 17.989 13.535 15.079 1.00 47.88 95 THR A C 1
ATOM 763 O O . THR A 1 95 ? 18.586 14.610 15.103 1.00 47.88 95 THR A O 1
ATOM 766 N N . ASP A 1 96 ? 18.559 12.413 14.628 1.00 49.56 96 ASP A N 1
ATOM 767 C CA . ASP A 1 96 ? 19.922 12.288 14.099 1.00 49.56 96 ASP A CA 1
ATOM 768 C C . ASP A 1 96 ? 19.938 11.279 12.924 1.00 49.56 96 ASP A C 1
ATOM 770 O O . ASP A 1 96 ? 19.430 10.172 13.082 1.00 49.56 96 ASP A O 1
ATOM 774 N N . PRO A 1 97 ? 20.546 11.582 11.757 1.00 49.56 97 PRO A N 1
ATOM 775 C CA . PRO A 1 97 ? 20.648 10.662 10.610 1.00 49.56 97 PRO A CA 1
ATOM 776 C C . PRO A 1 97 ? 21.222 9.265 10.914 1.00 49.56 97 PRO A C 1
ATOM 778 O O . PRO A 1 97 ? 21.057 8.331 10.124 1.00 49.56 97 PRO A O 1
ATOM 781 N N . SER A 1 98 ? 21.943 9.119 12.026 1.00 51.84 98 SER A N 1
ATOM 782 C CA . SER A 1 98 ? 22.513 7.864 12.511 1.00 51.84 98 SER A CA 1
ATOM 783 C C . SER A 1 98 ? 21.573 7.064 13.424 1.00 51.84 98 SER A C 1
ATOM 785 O O . SER A 1 98 ? 21.860 5.889 13.708 1.00 51.84 98 SER A O 1
ATOM 787 N N . GLU A 1 99 ? 20.451 7.647 13.859 1.00 49.53 99 GLU A N 1
ATOM 788 C CA . GLU A 1 99 ? 19.491 7.012 14.757 1.00 49.53 99 GLU A CA 1
ATOM 789 C C . GLU A 1 99 ? 18.807 5.790 14.128 1.00 49.53 99 GLU A C 1
ATOM 791 O O . GLU A 1 99 ? 18.606 5.696 12.914 1.00 49.53 99 GLU A O 1
ATOM 796 N N . PRO A 1 100 ? 18.465 4.788 14.955 1.00 48.12 100 PRO A N 1
ATOM 797 C CA . PRO A 1 100 ? 17.810 3.566 14.514 1.00 48.12 100 PRO A CA 1
ATOM 798 C C . PRO A 1 100 ? 16.287 3.752 14.408 1.00 48.12 100 PRO A C 1
ATOM 800 O O . PRO A 1 100 ? 15.535 2.967 14.991 1.00 48.12 100 PRO A O 1
ATOM 803 N N . THR A 1 101 ? 15.816 4.806 13.743 1.00 43.91 101 THR A N 1
ATOM 804 C CA . THR A 1 101 ? 14.385 5.150 13.689 1.00 43.91 101 THR A CA 1
ATOM 805 C C . THR A 1 101 ? 13.940 5.498 12.264 1.00 43.91 101 THR A C 1
ATOM 807 O O . THR A 1 101 ? 14.750 5.819 11.396 1.00 43.91 101 THR A O 1
ATOM 810 N N . LEU A 1 102 ? 12.643 5.340 11.999 1.00 47.59 102 LEU A N 1
ATOM 811 C CA . LEU A 1 102 ? 11.959 5.857 10.812 1.00 47.59 102 LEU A CA 1
ATOM 812 C C . LEU A 1 102 ? 11.381 7.209 11.217 1.00 47.59 102 LEU A C 1
ATOM 814 O O . LEU A 1 102 ? 10.630 7.244 12.187 1.00 47.59 102 LEU A O 1
ATOM 818 N N . ALA A 1 103 ? 11.752 8.301 10.548 1.00 42.72 103 ALA A N 1
ATOM 819 C CA . ALA A 1 103 ? 11.387 9.625 11.041 1.00 42.72 103 ALA A CA 1
ATOM 820 C C . ALA A 1 103 ? 9.875 9.846 10.953 1.00 42.72 103 ALA A C 1
ATOM 822 O O . ALA A 1 103 ? 9.290 9.572 9.912 1.00 42.72 103 ALA A O 1
ATOM 823 N N . ALA A 1 104 ? 9.280 10.410 12.006 1.00 37.38 104 ALA A N 1
ATOM 824 C CA . ALA A 1 104 ? 7.903 10.904 11.992 1.00 37.38 104 ALA A CA 1
ATOM 825 C C . ALA A 1 104 ? 7.646 11.912 10.852 1.00 37.38 104 ALA A C 1
ATOM 827 O O . ALA A 1 104 ? 6.574 11.888 10.265 1.00 37.38 104 ALA A O 1
ATOM 828 N N . ASP A 1 105 ? 8.652 12.730 10.508 1.00 35.72 105 ASP A N 1
ATOM 829 C CA . ASP A 1 105 ? 8.594 13.748 9.441 1.00 35.72 105 ASP A CA 1
ATOM 830 C C . ASP A 1 105 ? 9.272 13.323 8.143 1.00 35.72 105 ASP A C 1
ATOM 832 O O . ASP A 1 105 ? 9.356 14.095 7.180 1.00 35.72 105 ASP A O 1
ATOM 836 N N . ALA A 1 106 ? 9.805 12.105 8.083 1.00 38.62 106 ALA A N 1
ATOM 837 C CA . ALA A 1 106 ? 10.179 11.629 6.780 1.00 38.62 106 ALA A CA 1
ATOM 838 C C . ALA A 1 106 ? 8.891 11.549 5.978 1.00 38.62 106 ALA A C 1
ATOM 840 O O . ALA A 1 106 ? 7.837 11.181 6.490 1.00 38.62 106 ALA A O 1
ATOM 841 N N . SER A 1 107 ? 8.974 11.814 4.687 1.00 36.50 107 SER A N 1
ATOM 842 C CA . SER A 1 107 ? 7.904 11.559 3.720 1.00 36.50 107 SER A CA 1
ATOM 843 C C . SER A 1 107 ? 7.538 10.056 3.593 1.00 36.50 107 SER A C 1
ATOM 845 O O . SER A 1 107 ? 7.053 9.599 2.561 1.00 36.50 107 SER A O 1
ATOM 847 N N . VAL A 1 108 ? 7.774 9.293 4.664 1.00 39.66 108 VAL A N 1
ATOM 848 C CA . VAL A 1 108 ? 7.614 7.874 4.951 1.00 39.66 108 VAL A CA 1
ATOM 849 C C . VAL A 1 108 ? 6.574 7.698 6.071 1.00 39.66 108 VAL A C 1
ATOM 851 O O . VAL A 1 108 ? 6.674 6.783 6.882 1.00 39.66 108 VAL A O 1
ATOM 854 N N . HIS A 1 109 ? 5.494 8.493 6.030 1.00 40.59 109 HIS A N 1
ATOM 855 C CA . HIS A 1 109 ? 4.152 8.127 6.529 1.00 40.59 109 HIS A CA 1
ATOM 856 C C . HIS A 1 109 ? 3.589 6.891 5.785 1.00 40.59 109 HIS A C 1
ATOM 858 O O . HIS A 1 109 ? 2.462 6.868 5.307 1.00 40.59 109 HIS A O 1
ATOM 864 N N . ASN A 1 110 ? 4.419 5.871 5.604 1.00 51.69 110 ASN A N 1
ATOM 865 C CA . ASN A 1 110 ? 4.223 4.711 4.749 1.00 51.69 110 ASN A CA 1
ATOM 866 C C . ASN A 1 110 ? 4.416 3.458 5.602 1.00 51.69 110 ASN A C 1
ATOM 868 O O . ASN A 1 110 ? 5.221 2.579 5.289 1.00 51.69 110 ASN A O 1
ATOM 872 N N . VAL A 1 111 ? 3.746 3.430 6.749 1.00 63.69 111 VAL A N 1
ATOM 873 C CA . VAL A 1 111 ? 3.787 2.261 7.621 1.00 63.69 111 VAL A CA 1
ATOM 874 C C . VAL A 1 111 ? 2.414 1.869 8.123 1.00 63.69 111 VAL A C 1
ATOM 876 O O . VAL A 1 111 ? 2.123 0.685 8.250 1.00 63.69 111 VAL A O 1
ATOM 879 N N . LEU A 1 112 ? 1.539 2.842 8.329 1.00 81.50 112 LEU A N 1
ATOM 880 C CA . LEU A 1 112 ? 0.180 2.605 8.765 1.00 81.50 112 LEU A CA 1
ATOM 881 C C . LEU A 1 112 ? -0.752 3.553 8.009 1.00 81.50 112 LEU A C 1
ATOM 883 O O . LEU A 1 112 ? -0.711 4.758 8.226 1.00 81.50 112 LEU A O 1
ATOM 887 N N . ASP A 1 113 ? -1.576 3.003 7.121 1.00 89.06 113 ASP A N 1
ATOM 888 C CA . ASP A 1 113 ? -2.729 3.695 6.537 1.00 89.06 113 ASP A CA 1
ATOM 889 C C . ASP A 1 113 ? -3.977 3.188 7.264 1.00 89.06 113 ASP A C 1
ATOM 891 O O . ASP A 1 113 ? -4.633 2.231 6.833 1.00 89.06 113 ASP A O 1
ATOM 895 N N . LEU A 1 114 ? -4.233 3.781 8.432 1.00 92.50 114 LEU A N 1
ATOM 896 C CA . LEU A 1 114 ? -5.372 3.456 9.278 1.00 92.50 114 LEU A CA 1
ATOM 897 C C . LEU A 1 114 ? -6.557 4.340 8.899 1.00 92.50 114 LEU A C 1
ATOM 899 O O . LEU A 1 114 ? -6.499 5.558 9.015 1.00 92.50 114 LEU A O 1
ATOM 903 N N . ARG A 1 115 ? -7.649 3.721 8.451 1.00 95.50 115 ARG A N 1
ATOM 904 C CA . ARG A 1 115 ? -8.847 4.429 7.990 1.00 95.50 115 ARG A CA 1
ATOM 905 C C . ARG A 1 115 ? -10.041 4.046 8.839 1.00 95.50 115 ARG A C 1
ATOM 907 O O . ARG A 1 115 ? -10.532 2.918 8.759 1.00 95.50 115 ARG A O 1
ATOM 914 N N . PHE A 1 116 ? -10.541 4.999 9.613 1.00 97.25 116 PHE A N 1
ATOM 915 C CA . PHE A 1 116 ? -11.780 4.838 10.363 1.00 97.25 116 PHE A CA 1
ATOM 916 C C . PHE A 1 116 ? -12.978 5.143 9.473 1.00 97.25 116 PHE A C 1
ATOM 918 O O . PHE A 1 116 ? -13.019 6.168 8.795 1.00 97.25 116 PHE A O 1
ATOM 925 N N . LYS A 1 117 ? -13.948 4.230 9.445 1.00 97.44 117 LYS A N 1
ATOM 926 C CA . LYS A 1 117 ? -15.165 4.359 8.636 1.00 97.44 117 LYS A CA 1
ATOM 927 C C . LYS A 1 117 ? -16.362 3.912 9.447 1.00 97.44 117 LYS A C 1
ATOM 929 O O . LYS A 1 117 ? -16.297 2.914 10.156 1.00 97.44 117 LYS A O 1
ATOM 934 N N . THR A 1 118 ? -17.483 4.595 9.317 1.00 98.25 118 THR A N 1
ATOM 935 C CA . THR A 1 118 ? -18.769 4.040 9.742 1.00 98.25 118 THR A CA 1
ATOM 936 C C . THR A 1 118 ? -19.146 2.829 8.886 1.00 98.25 118 THR A C 1
ATOM 938 O O . THR A 1 118 ? -18.587 2.616 7.807 1.00 98.25 118 THR A O 1
ATOM 941 N N . ARG A 1 119 ? -20.115 2.017 9.338 1.00 97.62 119 ARG A N 1
ATOM 942 C CA . ARG A 1 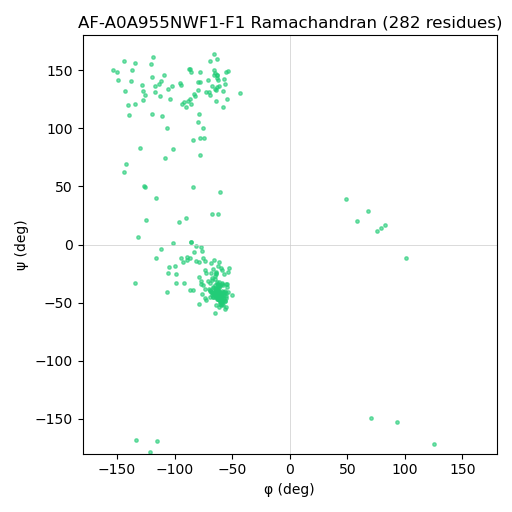119 ? -20.650 0.912 8.516 1.00 97.62 119 ARG A CA 1
ATOM 943 C C . ARG A 1 119 ? -21.163 1.424 7.167 1.00 97.62 119 ARG A C 1
ATOM 945 O O . ARG A 1 119 ? -20.884 0.802 6.153 1.00 97.62 119 ARG A O 1
ATOM 952 N N . GLU A 1 120 ? -21.854 2.561 7.152 1.00 97.50 120 GLU A N 1
ATOM 953 C CA . GLU A 1 120 ? -22.363 3.191 5.927 1.00 97.50 120 GLU A CA 1
ATOM 954 C C . GLU A 1 120 ? -21.218 3.568 4.975 1.00 97.50 120 GLU A C 1
ATOM 956 O O . GLU A 1 120 ? -21.160 3.055 3.862 1.00 97.50 120 GLU A O 1
ATOM 961 N N . GLU A 1 121 ? -20.221 4.327 5.440 1.00 97.44 121 GLU A N 1
ATOM 962 C CA . GLU A 1 121 ? -19.048 4.705 4.629 1.00 97.44 121 GLU A CA 1
ATOM 963 C C . GLU A 1 121 ? -18.227 3.497 4.152 1.00 97.44 121 GLU A C 1
ATOM 965 O O . GLU A 1 121 ? -17.604 3.524 3.087 1.00 97.44 121 GLU A O 1
ATOM 970 N N . PHE A 1 122 ? -18.187 2.425 4.947 1.00 97.50 122 PHE A N 1
ATOM 971 C CA . PHE A 1 122 ? -17.548 1.178 4.550 1.00 97.50 122 PHE A CA 1
ATOM 972 C C . PHE A 1 122 ? -18.321 0.476 3.429 1.00 97.50 122 PHE A C 1
ATOM 974 O O . PHE A 1 122 ? -17.692 -0.055 2.516 1.00 97.50 122 PHE A O 1
ATOM 981 N N . LEU A 1 123 ? -19.655 0.482 3.467 1.00 96.69 123 LEU A N 1
ATOM 982 C CA . LEU A 1 123 ? -20.493 -0.158 2.453 1.00 96.69 123 LEU A CA 1
ATOM 983 C C . LEU A 1 123 ? -20.627 0.674 1.166 1.00 96.69 123 LEU A C 1
ATOM 985 O O . LEU A 1 123 ? -20.750 0.105 0.083 1.00 96.69 123 LEU A O 1
ATOM 989 N N . GLU A 1 124 ? -20.526 2.001 1.260 1.00 95.50 124 GLU A N 1
ATOM 990 C CA . GLU A 1 124 ? -20.649 2.949 0.139 1.00 95.50 124 GLU A CA 1
ATOM 991 C C . GLU A 1 124 ? -19.316 3.273 -0.563 1.00 95.50 124 GLU A C 1
ATOM 993 O O . GLU A 1 124 ? -19.153 4.310 -1.213 1.00 95.50 124 GLU A O 1
ATOM 998 N N . ARG A 1 125 ? -18.327 2.384 -0.453 1.00 92.75 125 ARG A N 1
ATOM 999 C CA . ARG A 1 125 ? -17.014 2.556 -1.090 1.00 92.75 125 ARG A CA 1
ATOM 1000 C C . ARG A 1 125 ? -17.123 2.760 -2.599 1.00 92.75 125 ARG A C 1
ATOM 1002 O O . ARG A 1 125 ? -17.859 2.064 -3.296 1.00 92.75 125 ARG A O 1
ATOM 1009 N N . ALA A 1 126 ? -16.317 3.688 -3.114 1.00 93.00 126 ALA A N 1
ATOM 1010 C CA . ALA A 1 126 ? -16.247 3.954 -4.543 1.00 93.00 126 ALA A CA 1
ATOM 1011 C C . ALA A 1 126 ? -15.777 2.703 -5.319 1.00 93.00 126 ALA A C 1
ATOM 1013 O O . ALA A 1 126 ? -14.809 2.064 -4.899 1.00 93.00 126 ALA A O 1
ATOM 1014 N N . PRO A 1 127 ? -16.404 2.370 -6.464 1.00 93.81 127 PRO A N 1
ATOM 1015 C CA . PRO A 1 127 ? -16.048 1.200 -7.261 1.00 93.81 127 PRO A CA 1
ATOM 1016 C C . PRO A 1 127 ? -14.777 1.455 -8.086 1.00 93.81 127 PRO A C 1
ATOM 1018 O O . PRO A 1 127 ? -14.830 1.733 -9.283 1.00 93.81 127 PRO A O 1
ATOM 1021 N N . ASP A 1 128 ? -13.620 1.407 -7.431 1.00 95.75 128 ASP A N 1
ATOM 1022 C CA . ASP A 1 128 ? -12.315 1.627 -8.050 1.00 95.75 128 ASP A CA 1
ATOM 1023 C C . ASP A 1 128 ? -11.372 0.420 -7.896 1.00 95.75 128 ASP A C 1
ATOM 1025 O O . ASP A 1 128 ? -11.740 -0.623 -7.352 1.00 95.75 128 ASP A O 1
ATOM 1029 N N . LEU A 1 129 ? -10.142 0.537 -8.409 1.00 95.62 129 LEU A N 1
ATOM 1030 C CA . LEU A 1 129 ? -9.173 -0.555 -8.354 1.00 95.62 129 LEU A CA 1
ATOM 1031 C C . LEU A 1 129 ? -8.776 -0.931 -6.919 1.00 95.62 129 LEU A C 1
ATOM 1033 O O . LEU A 1 129 ? -8.525 -2.102 -6.655 1.00 95.62 129 LEU A O 1
ATOM 1037 N N . ALA A 1 130 ? -8.748 0.030 -5.990 1.00 94.31 130 ALA A N 1
ATOM 1038 C CA . ALA A 1 130 ? -8.446 -0.253 -4.590 1.00 94.31 130 ALA A CA 1
ATOM 1039 C C . ALA A 1 130 ? -9.593 -1.030 -3.928 1.00 94.31 130 ALA A C 1
ATOM 1041 O O . ALA A 1 130 ? -9.346 -1.962 -3.161 1.00 94.31 130 ALA A O 1
ATOM 1042 N N . TYR A 1 131 ? -10.843 -0.700 -4.266 1.00 96.19 131 TYR A N 1
ATOM 1043 C CA . TYR A 1 131 ? -12.005 -1.469 -3.832 1.00 96.19 131 TYR A CA 1
ATOM 1044 C C . TYR A 1 131 ? -12.011 -2.891 -4.409 1.00 96.19 131 TYR A C 1
ATOM 1046 O O . TYR A 1 131 ? -12.229 -3.852 -3.669 1.00 96.19 131 TYR A O 1
ATOM 1054 N N . TYR A 1 132 ? -11.685 -3.052 -5.694 1.00 96.75 132 TYR A N 1
ATOM 1055 C CA . TYR A 1 132 ? -11.506 -4.375 -6.296 1.00 96.75 132 TYR A CA 1
ATOM 1056 C C . TYR A 1 132 ? -10.409 -5.177 -5.586 1.00 96.75 132 TYR A C 1
ATOM 1058 O O . TYR A 1 132 ? -10.644 -6.312 -5.173 1.00 96.75 132 TYR A O 1
ATOM 1066 N N . ASP A 1 133 ? -9.239 -4.573 -5.356 1.00 95.56 133 ASP A N 1
ATOM 1067 C CA . ASP A 1 133 ? -8.146 -5.213 -4.623 1.00 95.56 133 ASP A CA 1
ATOM 1068 C C . ASP A 1 133 ? -8.574 -5.642 -3.212 1.00 95.56 133 ASP A C 1
ATOM 1070 O O . ASP A 1 133 ? -8.250 -6.752 -2.780 1.00 95.56 133 ASP A O 1
ATOM 1074 N N . PHE A 1 134 ? -9.351 -4.817 -2.507 1.00 96.12 134 PHE A N 1
ATOM 1075 C CA . PHE A 1 134 ? -9.911 -5.146 -1.195 1.00 96.12 134 PHE A CA 1
ATOM 1076 C C . PHE A 1 134 ? -10.858 -6.360 -1.249 1.00 96.12 134 PHE A C 1
ATOM 1078 O O . PHE A 1 134 ? -10.750 -7.283 -0.436 1.00 96.12 134 PHE A O 1
ATOM 1085 N N . LEU A 1 135 ? -11.765 -6.416 -2.230 1.00 95.69 135 LEU A N 1
ATOM 1086 C CA . LEU A 1 135 ? -12.689 -7.546 -2.396 1.00 95.69 135 LEU A CA 1
ATOM 1087 C C . LEU A 1 135 ? -11.977 -8.868 -2.714 1.00 95.69 135 LEU A C 1
ATOM 1089 O O . LEU A 1 135 ? -12.504 -9.936 -2.400 1.00 95.69 135 LEU A O 1
ATOM 1093 N N . GLN A 1 136 ? -10.782 -8.820 -3.298 1.00 94.06 136 GLN A N 1
ATOM 1094 C CA . GLN A 1 136 ? -10.023 -10.020 -3.655 1.00 94.06 136 GLN A CA 1
ATOM 1095 C C . GLN A 1 136 ? -8.935 -10.383 -2.632 1.00 94.06 136 GLN A C 1
ATOM 1097 O O . GLN A 1 136 ? -8.534 -11.542 -2.552 1.00 94.06 136 GLN A O 1
ATOM 1102 N N . SER A 1 137 ? -8.418 -9.411 -1.872 1.00 92.56 137 SER A N 1
ATOM 1103 C CA . SER A 1 137 ? -7.207 -9.580 -1.055 1.00 92.56 137 SER A CA 1
ATOM 1104 C C . SER A 1 137 ? -7.247 -8.831 0.280 1.00 92.56 137 SER A C 1
ATOM 1106 O O . SER A 1 137 ? -6.432 -7.954 0.561 1.00 92.56 137 SER A O 1
ATOM 1108 N N . ARG A 1 138 ? -8.201 -9.218 1.125 1.00 94.62 138 ARG A N 1
ATOM 1109 C CA . ARG A 1 138 ? -8.356 -8.720 2.498 1.00 94.62 138 ARG A CA 1
ATOM 1110 C C . ARG A 1 138 ? -8.227 -9.846 3.513 1.00 94.62 138 ARG A C 1
ATOM 1112 O O . ARG A 1 138 ? -8.491 -11.007 3.202 1.00 94.62 138 ARG A O 1
ATOM 1119 N N . HIS A 1 139 ? -7.973 -9.456 4.750 1.00 95.88 139 HIS A N 1
ATOM 1120 C CA . HIS A 1 139 ? -8.103 -10.306 5.920 1.00 95.88 139 HIS A CA 1
ATOM 1121 C C . HIS A 1 139 ? -8.978 -9.632 6.962 1.00 95.88 139 HIS A C 1
ATOM 1123 O O . HIS A 1 139 ? -8.755 -8.470 7.290 1.00 95.88 139 HIS A O 1
ATOM 1129 N N . LEU A 1 140 ? -9.944 -10.369 7.504 1.00 96.75 140 LEU A N 1
ATOM 1130 C CA . LEU A 1 140 ? -10.655 -9.952 8.707 1.00 96.75 140 LEU A CA 1
ATOM 1131 C C . LEU A 1 140 ? -9.770 -10.262 9.918 1.00 96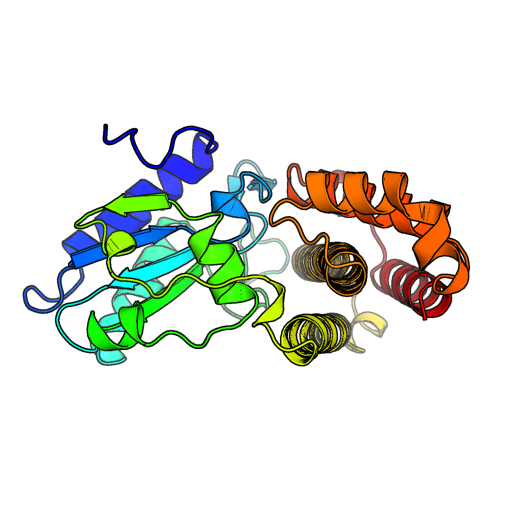.75 140 LEU A C 1
ATOM 1133 O O . LEU A 1 140 ? -9.529 -11.431 10.226 1.00 96.75 140 LEU A O 1
ATOM 1137 N N . LEU A 1 141 ? -9.286 -9.217 10.584 1.00 96.19 141 LEU A N 1
ATOM 1138 C CA . LEU A 1 141 ? -8.472 -9.337 11.793 1.00 96.19 141 LEU A CA 1
ATOM 1139 C C . LEU A 1 141 ? -9.346 -9.486 13.041 1.00 96.19 141 LEU A C 1
ATOM 1141 O O . LEU A 1 141 ? -9.025 -10.264 13.939 1.00 96.19 141 LEU A O 1
ATOM 1145 N N . GLU A 1 142 ? -10.465 -8.758 13.089 1.00 95.94 142 GLU A N 1
ATOM 1146 C CA . GLU A 1 142 ? -11.391 -8.757 14.222 1.00 95.94 142 GLU A CA 1
ATOM 1147 C C . GLU A 1 142 ? -12.812 -8.391 13.794 1.00 95.94 142 GLU A C 1
ATOM 1149 O O . GLU A 1 142 ? -12.985 -7.585 12.882 1.00 95.94 142 GLU A O 1
ATOM 1154 N N . GLY A 1 143 ? -13.813 -8.920 14.504 1.00 95.88 143 GLY A N 1
ATOM 1155 C CA . GLY A 1 143 ? -15.193 -8.439 14.430 1.00 95.88 143 GLY A CA 1
ATOM 1156 C C . GLY A 1 143 ? -16.096 -9.165 13.430 1.00 95.88 143 GLY A C 1
ATOM 1157 O O . GLY A 1 143 ? -15.924 -10.357 13.167 1.00 95.88 143 GLY A O 1
ATOM 1158 N N . GLU A 1 144 ? -17.108 -8.454 12.927 1.00 95.69 144 GLU A N 1
ATOM 1159 C CA . GLU A 1 144 ? -18.095 -8.961 11.956 1.00 95.69 144 GLU A CA 1
ATOM 1160 C C . GLU A 1 144 ? -17.523 -8.958 10.524 1.00 95.69 144 GLU A C 1
ATOM 1162 O O . GLU A 1 144 ? -16.862 -7.997 10.131 1.00 95.69 144 GLU A O 1
ATOM 1167 N N . ASP A 1 145 ? -17.797 -9.993 9.718 1.00 95.88 145 ASP A N 1
ATOM 1168 C CA . ASP A 1 145 ? -17.465 -9.986 8.281 1.00 95.88 145 ASP A CA 1
ATOM 1169 C C . ASP A 1 145 ? -18.560 -9.285 7.461 1.00 95.88 145 ASP A C 1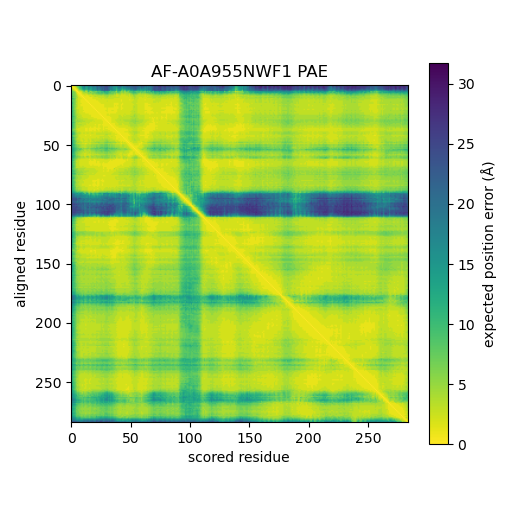
ATOM 1171 O O . ASP A 1 145 ? -19.510 -9.895 6.968 1.00 95.88 145 ASP A O 1
ATOM 1175 N N . LEU A 1 146 ? -18.385 -7.981 7.297 1.00 96.38 146 LEU A N 1
ATOM 1176 C CA . LEU A 1 146 ? -19.251 -7.077 6.545 1.00 96.38 146 LEU A CA 1
ATOM 1177 C C . LEU A 1 146 ? -19.079 -7.204 5.030 1.00 96.38 146 LEU A C 1
ATOM 1179 O O . LEU A 1 146 ? -19.795 -6.556 4.271 1.00 96.38 146 LEU A O 1
ATOM 1183 N N . VAL A 1 147 ? -18.129 -8.005 4.537 1.00 93.69 147 VAL A N 1
ATOM 1184 C CA . VAL A 1 147 ? -17.872 -8.042 3.089 1.00 93.69 147 VAL A CA 1
ATOM 1185 C C . VAL A 1 147 ? -18.964 -8.771 2.322 1.00 93.69 147 VAL A C 1
ATOM 1187 O O . VAL A 1 147 ? -19.172 -8.504 1.143 1.00 93.69 147 VAL A O 1
ATOM 1190 N N . SER A 1 148 ? -19.729 -9.630 2.988 1.00 92.88 148 SER A N 1
ATOM 1191 C CA . SER A 1 148 ? -20.925 -10.214 2.376 1.00 92.88 148 SER A CA 1
ATOM 1192 C C . SER A 1 148 ? -22.000 -9.177 2.007 1.00 92.88 148 SER A C 1
ATOM 1194 O O . SER A 1 148 ? -22.845 -9.462 1.161 1.00 92.88 148 SER A O 1
ATOM 1196 N N . GLU A 1 149 ? -21.946 -7.976 2.590 1.00 96.31 149 GLU A N 1
ATOM 1197 C CA . GLU A 1 149 ? -22.854 -6.857 2.302 1.00 96.31 149 GLU A CA 1
ATOM 1198 C C . GLU A 1 149 ? -22.301 -5.886 1.251 1.00 96.31 149 GLU A C 1
ATOM 1200 O O . GLU A 1 149 ? -23.033 -5.031 0.751 1.00 96.31 149 GLU A O 1
ATOM 1205 N N . LEU A 1 150 ? -21.017 -6.000 0.906 1.00 96.31 150 LEU A N 1
ATOM 1206 C CA . LEU A 1 150 ? -20.382 -5.145 -0.087 1.00 96.31 150 LEU A CA 1
ATOM 1207 C C . LEU A 1 150 ? -20.871 -5.473 -1.500 1.00 96.31 150 LEU A C 1
ATOM 1209 O O . LEU A 1 150 ? -21.038 -6.638 -1.868 1.00 96.31 150 LEU A O 1
ATOM 1213 N N . LYS A 1 151 ? -21.056 -4.436 -2.328 1.00 94.88 151 LYS A N 1
ATOM 1214 C CA . LYS A 1 151 ? -21.426 -4.617 -3.737 1.00 94.88 151 LYS A CA 1
ATOM 1215 C C . LYS A 1 151 ? -20.285 -5.349 -4.465 1.00 94.88 151 LYS A C 1
ATOM 1217 O O . LYS A 1 151 ? -19.172 -4.817 -4.483 1.00 94.88 151 LYS A O 1
ATOM 1222 N N . PRO A 1 152 ? -20.528 -6.505 -5.108 1.00 95.50 152 PRO A N 1
ATOM 1223 C CA . PRO A 1 152 ? -19.539 -7.118 -5.987 1.00 95.50 152 PRO A CA 1
ATOM 1224 C C . PRO A 1 152 ? -19.088 -6.132 -7.071 1.00 95.50 152 PRO A C 1
ATOM 1226 O O . PRO A 1 152 ? -19.870 -5.277 -7.496 1.00 95.50 152 PRO A O 1
ATOM 1229 N N . LEU A 1 153 ? -17.835 -6.251 -7.497 1.00 95.94 153 LEU A N 1
ATOM 1230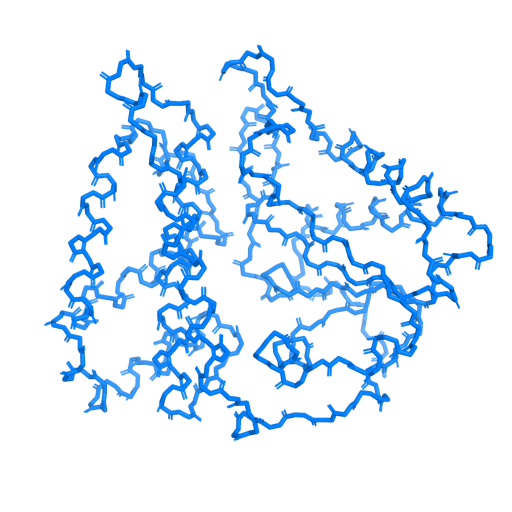 C CA . LEU A 1 153 ? -17.255 -5.398 -8.526 1.00 95.94 153 LEU A CA 1
ATOM 1231 C C . LEU A 1 153 ? -16.484 -6.254 -9.523 1.00 95.94 153 LEU A C 1
ATOM 1233 O O . LEU A 1 153 ? -15.516 -6.919 -9.144 1.00 95.94 153 LEU A O 1
ATOM 1237 N N . ASP A 1 154 ? -16.891 -6.187 -10.785 1.00 95.12 154 ASP A N 1
ATOM 1238 C CA . ASP A 1 154 ? -16.151 -6.785 -11.887 1.00 95.12 154 ASP A CA 1
ATOM 1239 C C . ASP A 1 154 ? -15.085 -5.818 -12.420 1.00 95.12 154 ASP A C 1
ATOM 1241 O O . ASP A 1 154 ? -15.228 -4.594 -12.380 1.00 95.12 154 ASP A O 1
ATOM 1245 N N . LEU A 1 155 ? -13.989 -6.367 -12.954 1.00 94.25 155 LEU A N 1
ATOM 1246 C CA . LEU A 1 155 ? -12.865 -5.571 -13.459 1.00 94.25 155 LEU A CA 1
ATOM 1247 C C . LEU A 1 155 ? -13.289 -4.584 -14.565 1.00 94.25 155 LEU A C 1
ATOM 1249 O O . LEU A 1 155 ? -12.767 -3.475 -14.636 1.00 94.25 155 LEU A O 1
ATOM 1253 N N . ASN A 1 156 ? -14.252 -4.974 -15.404 1.00 94.75 156 ASN A N 1
ATOM 1254 C CA . ASN A 1 156 ? -14.767 -4.168 -16.516 1.00 94.75 156 ASN A CA 1
ATOM 1255 C C . ASN A 1 156 ? -15.663 -2.992 -16.074 1.00 94.75 156 ASN A C 1
ATOM 1257 O O . ASN A 1 156 ? -15.924 -2.096 -16.875 1.00 94.75 156 ASN A O 1
ATOM 1261 N N . GLU A 1 157 ? -16.125 -2.974 -14.820 1.00 95.62 157 GLU A N 1
ATOM 1262 C CA . GLU A 1 157 ? -16.841 -1.839 -14.231 1.00 95.62 157 GLU A CA 1
ATOM 1263 C C . GLU A 1 157 ? -15.871 -0.745 -13.748 1.00 95.62 157 GLU A C 1
ATOM 1265 O O . GLU A 1 157 ? -16.285 0.385 -13.478 1.00 95.62 157 GLU A O 1
ATOM 1270 N N . ILE A 1 158 ? -14.574 -1.057 -13.643 1.00 96.50 158 ILE A N 1
ATOM 1271 C CA . ILE A 1 158 ? -13.558 -0.131 -13.146 1.00 96.50 158 ILE A CA 1
ATOM 1272 C C . ILE A 1 158 ? -13.117 0.799 -14.268 1.00 96.50 158 ILE A C 1
ATOM 1274 O O . ILE A 1 158 ? -12.674 0.388 -15.338 1.00 96.50 158 ILE A O 1
ATOM 1278 N N . SER A 1 159 ? -13.168 2.098 -13.994 1.00 95.56 159 SER A N 1
ATOM 1279 C CA . SER A 1 159 ? -12.643 3.095 -14.917 1.00 95.56 159 SER A CA 1
ATOM 1280 C C . SER A 1 159 ? -11.128 2.960 -15.091 1.00 95.56 159 SER A C 1
ATOM 1282 O O . SER A 1 159 ? -10.384 2.955 -14.108 1.00 95.56 159 SER A O 1
ATOM 1284 N N . ILE A 1 160 ? -10.659 2.984 -16.342 1.00 93.69 160 ILE A N 1
ATOM 1285 C CA . ILE A 1 160 ? -9.231 3.054 -16.707 1.00 93.69 160 ILE A CA 1
ATOM 1286 C C . ILE A 1 160 ? -8.493 4.233 -16.047 1.00 93.69 160 ILE A C 1
ATOM 1288 O O . ILE A 1 160 ? -7.283 4.182 -15.827 1.00 93.69 160 ILE A O 1
ATOM 1292 N N . PHE A 1 161 ? -9.215 5.291 -15.663 1.00 94.69 161 PHE A N 1
ATOM 1293 C CA . PHE A 1 161 ? -8.632 6.413 -14.930 1.00 94.69 161 PHE A CA 1
ATOM 1294 C C . PHE A 1 161 ? -8.158 6.026 -13.521 1.00 94.69 161 PHE A C 1
ATOM 1296 O O . PHE A 1 161 ? -7.303 6.715 -12.971 1.00 94.69 161 PHE A O 1
ATOM 1303 N N . SER A 1 162 ? -8.662 4.932 -12.937 1.00 94.56 162 SER A N 1
ATOM 1304 C CA . SER A 1 162 ? -8.242 4.449 -11.616 1.00 94.56 162 SER A CA 1
ATOM 1305 C C . SER A 1 162 ? -6.771 3.993 -11.595 1.00 94.56 162 SER A C 1
ATOM 1307 O O . SER A 1 162 ? -5.982 4.627 -10.884 1.00 94.56 162 SER A O 1
ATOM 1309 N N . PRO A 1 163 ? -6.330 3.003 -12.403 1.00 92.50 163 PRO A N 1
ATOM 1310 C CA . PRO A 1 163 ? -4.913 2.634 -12.473 1.00 92.50 163 PRO A CA 1
ATOM 1311 C C . PRO A 1 163 ? -4.026 3.777 -12.986 1.00 92.50 163 PRO A C 1
ATOM 1313 O O . PRO A 1 163 ? -2.907 3.944 -12.502 1.00 92.50 163 PRO A O 1
ATOM 1316 N N . TRP A 1 164 ? -4.524 4.618 -13.902 1.00 91.06 164 TRP A N 1
ATOM 1317 C CA . TRP A 1 164 ? -3.772 5.782 -14.383 1.00 91.06 164 TRP A CA 1
ATOM 1318 C C . TRP A 1 164 ? -3.494 6.807 -13.276 1.00 91.06 164 TRP A C 1
ATOM 1320 O O . TRP A 1 164 ? -2.369 7.285 -13.131 1.00 91.06 164 TRP A O 1
ATOM 1330 N N . ARG A 1 165 ? -4.500 7.119 -12.448 1.00 94.44 165 ARG A N 1
ATOM 1331 C CA . ARG A 1 165 ? -4.357 7.999 -11.278 1.00 94.44 165 ARG A CA 1
ATOM 1332 C C . ARG A 1 165 ? -3.336 7.441 -10.288 1.00 94.44 165 ARG A C 1
ATOM 1334 O O . ARG A 1 165 ? -2.519 8.202 -9.774 1.00 94.44 165 ARG A O 1
ATOM 1341 N N . ILE A 1 166 ? -3.366 6.131 -10.031 1.00 91.31 166 ILE A N 1
ATOM 1342 C CA . ILE A 1 166 ? -2.395 5.463 -9.151 1.00 91.31 166 ILE A CA 1
ATOM 1343 C C . ILE A 1 166 ? -0.976 5.647 -9.700 1.00 91.31 166 ILE A C 1
ATOM 1345 O O . ILE A 1 166 ? -0.103 6.115 -8.970 1.00 91.31 166 ILE A O 1
ATOM 1349 N N . LEU A 1 167 ? -0.761 5.371 -10.990 1.00 90.81 167 LEU A N 1
ATOM 1350 C CA . LEU A 1 167 ? 0.538 5.556 -11.638 1.00 90.81 167 LEU A CA 1
ATOM 1351 C C . LEU A 1 167 ? 1.015 7.016 -11.576 1.00 90.81 167 LEU A C 1
ATOM 1353 O O . LEU A 1 167 ? 2.159 7.275 -11.201 1.00 90.81 167 LEU A O 1
ATOM 1357 N N . GLY A 1 168 ? 0.133 7.973 -11.877 1.00 90.62 168 GLY A N 1
ATOM 1358 C CA . GLY A 1 168 ? 0.433 9.403 -11.774 1.00 90.62 168 GLY A CA 1
ATOM 1359 C C . GLY A 1 168 ? 0.888 9.802 -10.367 1.00 90.62 168 GLY A C 1
ATOM 1360 O O . GLY A 1 168 ? 1.899 10.487 -10.211 1.00 90.62 168 GLY A O 1
ATOM 1361 N N . ASN A 1 169 ? 0.215 9.290 -9.332 1.00 89.25 169 ASN A N 1
ATOM 1362 C CA . ASN A 1 169 ? 0.616 9.510 -7.943 1.00 89.25 169 ASN A CA 1
ATOM 1363 C C . ASN A 1 169 ? 2.004 8.923 -7.632 1.00 89.25 169 ASN A C 1
ATOM 1365 O O . ASN A 1 169 ? 2.757 9.536 -6.876 1.00 89.25 169 ASN A O 1
ATOM 1369 N N . ARG A 1 170 ? 2.381 7.774 -8.217 1.00 89.19 170 ARG A N 1
ATOM 1370 C CA . ARG A 1 170 ? 3.730 7.195 -8.043 1.00 89.19 170 ARG A CA 1
ATOM 1371 C C . ARG A 1 170 ? 4.816 8.032 -8.699 1.00 89.19 170 ARG A C 1
ATOM 1373 O O . ARG A 1 170 ? 5.865 8.225 -8.092 1.00 89.19 170 ARG A O 1
ATOM 1380 N N . LEU A 1 171 ? 4.559 8.558 -9.893 1.00 88.69 171 LEU A N 1
ATOM 1381 C CA . LEU A 1 171 ? 5.495 9.452 -10.576 1.00 88.69 171 LEU A CA 1
ATOM 1382 C C . LEU A 1 171 ? 5.723 10.737 -9.769 1.00 88.69 171 LEU A C 1
ATOM 1384 O O . LEU A 1 171 ? 6.864 11.143 -9.570 1.00 88.69 171 LEU A O 1
ATOM 1388 N N . ILE A 1 172 ? 4.654 11.330 -9.228 1.00 87.06 172 ILE A N 1
ATOM 1389 C CA . ILE A 1 172 ? 4.760 12.495 -8.336 1.00 87.06 172 ILE A CA 1
ATOM 1390 C C . ILE A 1 172 ? 5.543 12.139 -7.066 1.00 87.06 172 ILE A C 1
ATOM 1392 O O . ILE A 1 172 ? 6.391 12.916 -6.637 1.00 87.06 172 ILE A O 1
ATOM 1396 N N . LEU A 1 173 ? 5.287 10.972 -6.466 1.00 83.00 173 LEU A N 1
ATOM 1397 C CA . LEU A 1 173 ? 5.996 10.531 -5.264 1.00 83.00 173 LEU A CA 1
ATOM 1398 C C . LEU A 1 173 ? 7.499 10.338 -5.517 1.00 83.00 173 LEU A C 1
ATOM 1400 O O . LEU A 1 173 ? 8.308 10.744 -4.692 1.00 83.00 173 LEU A O 1
ATOM 1404 N N . LEU A 1 174 ? 7.882 9.787 -6.672 1.00 84.38 174 LEU A N 1
ATOM 1405 C CA . LEU A 1 174 ? 9.290 9.680 -7.065 1.00 84.38 174 LEU A CA 1
ATOM 1406 C C . LEU A 1 174 ? 9.972 11.044 -7.161 1.00 84.38 174 LEU A C 1
ATOM 1408 O O . LEU A 1 174 ? 11.082 11.191 -6.660 1.00 84.38 174 LEU A O 1
ATOM 1412 N N . LEU A 1 175 ? 9.297 12.037 -7.747 1.00 82.81 175 LEU A N 1
ATOM 1413 C CA . LEU A 1 175 ? 9.810 13.409 -7.817 1.00 82.81 175 LEU A CA 1
ATOM 1414 C C . LEU A 1 175 ? 9.928 14.055 -6.431 1.00 82.81 175 LEU A C 1
ATOM 1416 O O . LEU A 1 175 ? 10.858 14.813 -6.187 1.00 82.81 175 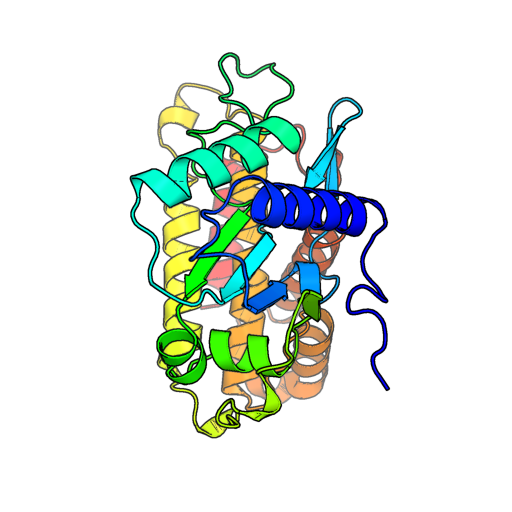LEU A O 1
ATOM 1420 N N . LYS A 1 176 ? 9.016 13.744 -5.502 1.00 80.12 176 LYS A N 1
ATOM 1421 C CA . LYS A 1 176 ? 9.091 14.235 -4.115 1.00 80.12 176 LYS A CA 1
ATOM 1422 C C . LYS A 1 176 ? 10.270 13.656 -3.334 1.00 80.12 176 LYS A C 1
ATOM 1424 O O . LYS A 1 176 ? 10.759 14.311 -2.425 1.00 80.12 176 LYS A O 1
ATOM 1429 N N . HIS A 1 177 ? 10.709 12.443 -3.666 1.00 78.12 177 HIS A N 1
ATOM 1430 C CA . HIS A 1 177 ? 11.879 11.822 -3.039 1.00 78.12 177 HIS A CA 1
ATOM 1431 C C . HIS A 1 177 ? 13.203 12.216 -3.700 1.00 78.12 177 HIS A C 1
ATOM 1433 O O . HIS A 1 177 ? 14.252 11.730 -3.285 1.00 78.12 177 HIS A O 1
ATOM 1439 N N . THR A 1 178 ? 13.173 13.079 -4.715 1.00 73.81 178 THR A N 1
ATOM 1440 C CA . THR A 1 178 ? 14.374 13.671 -5.298 1.00 73.81 178 THR A CA 1
ATOM 1441 C C . THR A 1 178 ? 14.470 15.120 -4.884 1.00 73.81 178 THR A C 1
ATOM 1443 O O . THR A 1 178 ? 13.791 15.976 -5.446 1.00 73.81 178 THR A O 1
ATOM 1446 N N . ASP A 1 179 ? 15.304 15.368 -3.882 1.00 74.44 179 ASP A N 1
ATOM 1447 C CA . ASP A 1 179 ? 15.597 16.704 -3.393 1.00 74.44 179 ASP A CA 1
ATOM 1448 C C . ASP A 1 179 ? 16.875 17.237 -4.054 1.00 74.44 179 ASP A C 1
ATOM 1450 O O . ASP A 1 179 ? 17.862 16.512 -4.220 1.00 74.44 179 ASP A O 1
ATOM 1454 N N . THR A 1 180 ? 16.867 18.513 -4.433 1.00 76.38 180 THR A N 1
ATOM 1455 C CA . THR A 1 180 ? 18.069 19.209 -4.901 1.00 76.38 180 THR A CA 1
ATOM 1456 C C . THR A 1 180 ? 19.125 19.330 -3.811 1.00 76.38 180 THR A C 1
ATOM 1458 O O . THR A 1 180 ? 20.310 19.400 -4.135 1.00 76.38 180 THR A O 1
ATOM 1461 N N . ASP A 1 181 ? 18.727 19.269 -2.539 1.00 77.94 181 ASP A N 1
ATOM 1462 C CA . ASP A 1 181 ? 19.635 19.294 -1.391 1.00 77.94 181 ASP A CA 1
ATOM 1463 C C . ASP A 1 181 ? 20.655 18.143 -1.421 1.00 77.94 181 ASP A C 1
ATOM 1465 O O . ASP A 1 181 ? 21.746 18.258 -0.859 1.00 77.94 181 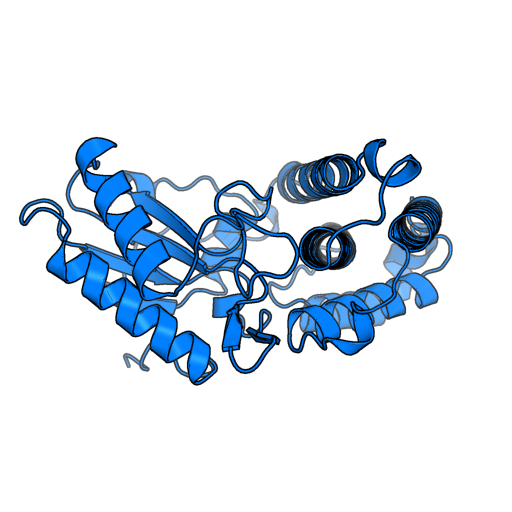ASP A O 1
ATOM 1469 N N . PHE A 1 182 ? 20.366 17.049 -2.138 1.00 77.81 182 PHE A N 1
ATOM 1470 C CA . PHE A 1 182 ? 21.318 15.951 -2.322 1.00 77.81 182 PHE A CA 1
ATOM 1471 C C . PHE A 1 182 ? 22.567 16.337 -3.129 1.00 77.81 182 PHE A C 1
ATOM 1473 O O . PHE A 1 182 ? 23.556 15.605 -3.122 1.00 77.81 182 PHE A O 1
ATOM 1480 N N . LEU A 1 183 ? 22.557 17.489 -3.809 1.00 75.94 183 LEU A N 1
ATOM 1481 C CA . LEU A 1 183 ? 23.756 18.053 -4.436 1.00 75.94 183 LEU A CA 1
ATOM 1482 C C . LEU A 1 183 ? 24.741 18.619 -3.402 1.00 75.94 183 LEU A C 1
ATOM 1484 O O . LEU A 1 183 ? 25.937 18.707 -3.680 1.00 75.94 183 LEU A O 1
ATOM 1488 N N . GLU A 1 184 ? 24.249 19.003 -2.223 1.00 82.31 184 GLU A N 1
ATOM 1489 C CA . GLU A 1 184 ? 25.030 19.657 -1.167 1.00 82.31 184 GLU A CA 1
ATOM 1490 C C . GLU A 1 184 ? 25.339 18.717 0.008 1.00 82.31 184 GLU A C 1
ATOM 1492 O O . GLU A 1 184 ? 26.337 18.906 0.709 1.00 82.31 184 GLU A O 1
ATOM 1497 N N . ARG A 1 185 ? 24.524 17.673 0.210 1.00 84.94 185 ARG A N 1
ATOM 1498 C CA . ARG A 1 185 ? 24.736 16.633 1.228 1.00 84.94 185 ARG A CA 1
ATOM 1499 C C . ARG A 1 185 ? 24.452 15.230 0.685 1.00 84.94 185 ARG A C 1
ATOM 1501 O O . ARG A 1 185 ? 23.564 15.066 -0.143 1.00 84.94 185 ARG A O 1
ATOM 1508 N N . PRO A 1 186 ? 25.122 14.183 1.192 1.00 80.56 186 PRO A N 1
ATOM 1509 C CA . PRO A 1 186 ? 24.717 12.818 0.879 1.00 80.56 186 PRO A CA 1
ATOM 1510 C C . PRO A 1 186 ? 23.299 12.529 1.415 1.00 80.56 186 PRO A C 1
ATOM 1512 O O . PRO A 1 186 ? 22.935 13.033 2.488 1.00 80.56 186 PRO A O 1
ATOM 1515 N N . PRO A 1 187 ? 22.499 11.704 0.711 1.00 78.19 187 PRO A N 1
ATOM 1516 C CA . PRO A 1 187 ? 21.215 11.251 1.223 1.00 78.19 187 PRO A CA 1
ATOM 1517 C C . PRO A 1 187 ? 21.423 10.360 2.452 1.00 78.19 187 PRO A C 1
ATOM 1519 O O . PRO A 1 187 ? 22.386 9.594 2.557 1.00 78.19 187 PRO A O 1
ATOM 1522 N N . THR A 1 188 ? 20.494 10.444 3.393 1.00 76.94 188 THR A N 1
ATOM 1523 C CA . THR A 1 188 ? 20.407 9.518 4.519 1.00 76.94 188 THR A CA 1
ATOM 1524 C C . THR A 1 188 ? 19.977 8.136 4.028 1.00 76.94 188 THR A C 1
ATOM 1526 O O . THR A 1 188 ? 19.323 7.996 2.993 1.00 76.94 188 THR A O 1
ATOM 1529 N N . LEU A 1 189 ? 20.279 7.089 4.802 1.00 75.50 189 LEU A N 1
ATOM 1530 C CA . LEU A 1 189 ? 19.819 5.731 4.486 1.00 75.50 189 LEU A CA 1
ATOM 1531 C C . LEU A 1 189 ? 18.296 5.671 4.300 1.00 75.50 189 LEU A C 1
ATOM 1533 O O . LEU A 1 189 ? 17.794 4.932 3.458 1.00 75.50 189 LEU A O 1
ATOM 1537 N N . HIS A 1 190 ? 17.572 6.456 5.090 1.00 74.62 190 HIS A N 1
ATOM 1538 C CA . HIS A 1 190 ? 16.125 6.507 5.063 1.00 74.62 190 HIS A CA 1
ATOM 1539 C C . HIS A 1 190 ? 15.575 7.141 3.776 1.00 74.62 190 HIS A C 1
ATOM 1541 O O . HIS A 1 190 ? 14.628 6.621 3.193 1.00 74.62 190 HIS A O 1
ATOM 1547 N N . GLU A 1 191 ? 16.204 8.208 3.283 1.00 79.19 191 GLU A N 1
ATOM 1548 C CA . GLU A 1 191 ? 15.849 8.817 1.994 1.00 79.19 191 GLU A CA 1
ATOM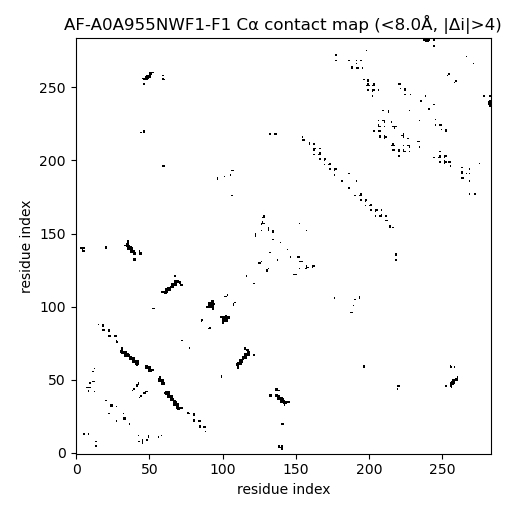 1549 C C . GLU A 1 191 ? 16.101 7.847 0.831 1.00 79.19 191 GLU A C 1
ATOM 1551 O O . GLU A 1 191 ? 15.248 7.695 -0.045 1.00 79.19 191 GLU A O 1
ATOM 1556 N N . VAL A 1 192 ? 17.217 7.106 0.864 1.00 80.94 192 VAL A N 1
ATOM 1557 C CA . VAL A 1 192 ? 17.502 6.053 -0.129 1.00 80.94 192 VAL A CA 1
ATOM 1558 C C . VAL A 1 192 ? 16.463 4.928 -0.056 1.00 80.94 192 VAL A C 1
ATOM 1560 O O . VAL A 1 192 ? 15.976 4.464 -1.089 1.00 80.94 192 VAL A O 1
ATOM 1563 N N . LEU A 1 193 ? 16.080 4.508 1.154 1.00 79.88 193 LEU A N 1
ATOM 1564 C CA . LEU A 1 193 ? 15.047 3.497 1.393 1.00 79.88 193 LEU A CA 1
ATOM 1565 C C . LEU A 1 193 ? 13.689 3.933 0.819 1.00 79.88 193 LEU A C 1
ATOM 1567 O O . LEU A 1 193 ? 13.045 3.166 0.100 1.00 79.88 193 LEU A O 1
ATOM 1571 N N . ALA A 1 194 ? 13.275 5.168 1.111 1.00 79.75 194 ALA A N 1
ATOM 1572 C CA . ALA A 1 194 ? 12.022 5.749 0.640 1.00 79.75 194 ALA A CA 1
ATOM 1573 C C . ALA A 1 194 ? 11.983 5.825 -0.890 1.00 79.75 194 ALA A C 1
ATOM 1575 O O . ALA A 1 194 ? 11.021 5.372 -1.517 1.00 79.75 194 ALA A O 1
ATOM 1576 N N . PHE A 1 195 ? 13.071 6.309 -1.497 1.00 85.19 195 PHE A N 1
ATOM 1577 C CA . PHE A 1 195 ? 13.213 6.356 -2.948 1.00 85.19 195 PHE A CA 1
ATOM 1578 C C . PHE A 1 195 ? 13.125 4.955 -3.567 1.00 85.19 195 PHE A C 1
ATOM 1580 O O . PHE A 1 195 ? 12.386 4.736 -4.529 1.00 85.19 195 PHE A O 1
ATOM 1587 N N . GLN A 1 196 ? 13.826 3.976 -2.991 1.00 85.94 196 GLN A N 1
ATOM 1588 C CA . GLN A 1 196 ? 13.803 2.600 -3.478 1.00 85.94 196 GLN A CA 1
ATOM 1589 C C . GLN A 1 196 ? 12.408 1.963 -3.353 1.00 85.94 196 GLN A C 1
ATOM 1591 O O . GLN A 1 196 ? 11.974 1.255 -4.267 1.00 85.94 196 GLN A O 1
ATOM 1596 N N . LEU A 1 197 ? 11.668 2.236 -2.273 1.00 85.62 197 LEU A N 1
ATOM 1597 C CA . LEU A 1 197 ? 10.280 1.794 -2.122 1.00 85.62 197 LEU A CA 1
ATOM 1598 C C . LEU A 1 197 ? 9.370 2.435 -3.181 1.00 85.62 197 LEU A C 1
ATOM 1600 O O . LEU A 1 197 ? 8.583 1.729 -3.819 1.00 85.62 197 LEU A O 1
ATOM 1604 N N . ALA A 1 198 ? 9.496 3.745 -3.410 1.00 87.56 198 ALA A N 1
ATOM 1605 C CA . ALA A 1 198 ? 8.742 4.459 -4.440 1.00 87.56 198 ALA A CA 1
ATOM 1606 C C . ALA A 1 198 ? 9.029 3.897 -5.842 1.00 87.56 198 ALA A C 1
ATOM 1608 O O . ALA A 1 198 ? 8.101 3.640 -6.613 1.00 87.56 198 ALA A O 1
ATOM 1609 N N . ARG A 1 199 ? 10.300 3.603 -6.137 1.00 90.31 199 ARG A N 1
ATOM 1610 C CA . ARG A 1 199 ? 10.737 2.961 -7.382 1.00 90.31 199 ARG A CA 1
ATOM 1611 C C . ARG A 1 199 ? 10.138 1.564 -7.548 1.00 90.31 199 ARG A C 1
ATOM 1613 O O . ARG A 1 199 ? 9.662 1.225 -8.629 1.00 90.31 199 ARG A O 1
ATOM 1620 N N . CYS A 1 200 ? 10.111 0.758 -6.488 1.00 91.38 200 CYS A N 1
ATOM 1621 C CA . CYS A 1 200 ? 9.482 -0.560 -6.543 1.00 91.38 200 CYS A CA 1
ATOM 1622 C C . CYS A 1 200 ? 7.980 -0.451 -6.826 1.00 91.38 200 CYS A C 1
ATOM 1624 O O . CYS A 1 200 ? 7.476 -1.137 -7.715 1.00 91.38 200 CYS A O 1
ATOM 1626 N N . ARG A 1 201 ? 7.273 0.442 -6.118 1.00 91.75 201 ARG A N 1
ATOM 1627 C CA . ARG A 1 201 ? 5.838 0.694 -6.339 1.00 91.75 201 ARG A CA 1
ATOM 1628 C C . ARG A 1 201 ? 5.563 1.118 -7.781 1.00 91.75 201 ARG A C 1
ATOM 1630 O O . ARG A 1 201 ? 4.632 0.599 -8.378 1.00 91.75 201 ARG A O 1
ATOM 1637 N N . LEU A 1 202 ? 6.407 1.973 -8.360 1.00 93.75 202 LEU A N 1
ATOM 1638 C CA . LEU A 1 202 ? 6.281 2.397 -9.753 1.00 93.75 202 LEU A CA 1
ATOM 1639 C C . LEU A 1 202 ? 6.279 1.212 -10.732 1.00 93.75 202 LEU A C 1
ATOM 1641 O O . LEU A 1 202 ? 5.341 1.091 -11.514 1.00 93.75 202 LEU A O 1
ATOM 1645 N N . TYR A 1 203 ? 7.293 0.338 -10.709 1.00 94.88 203 TYR A N 1
ATOM 1646 C CA . TYR A 1 203 ? 7.340 -0.782 -11.664 1.00 94.88 203 TYR A CA 1
ATOM 1647 C C . TYR A 1 203 ? 6.175 -1.758 -11.468 1.00 94.88 203 TYR A C 1
ATOM 1649 O O . TYR A 1 203 ? 5.610 -2.258 -12.440 1.00 94.88 203 TYR A O 1
ATOM 1657 N N . LEU A 1 204 ? 5.791 -2.011 -10.215 1.00 95.06 204 LEU A N 1
ATOM 1658 C CA . LEU A 1 204 ? 4.668 -2.889 -9.886 1.00 95.06 204 LEU A CA 1
ATOM 1659 C C . LEU A 1 204 ? 3.320 -2.304 -10.339 1.00 95.06 204 LEU A C 1
ATOM 1661 O O . LEU A 1 204 ? 2.463 -3.045 -10.826 1.00 95.06 204 LEU A O 1
ATOM 1665 N N . ASP A 1 205 ? 3.143 -0.987 -10.228 1.00 94.69 205 ASP A N 1
ATOM 1666 C CA . ASP A 1 205 ? 1.934 -0.288 -10.670 1.00 94.69 205 ASP A CA 1
ATOM 1667 C C . ASP A 1 205 ? 1.903 -0.115 -12.200 1.00 94.69 205 ASP A C 1
ATOM 1669 O O . ASP A 1 205 ? 0.829 -0.211 -12.790 1.00 94.69 205 ASP A O 1
ATOM 1673 N N . LEU A 1 206 ? 3.057 0.018 -12.871 1.00 94.38 206 LEU A N 1
ATOM 1674 C CA . LEU A 1 206 ? 3.162 -0.079 -14.336 1.00 94.38 206 LEU A CA 1
ATOM 1675 C C . LEU A 1 206 ? 2.725 -1.462 -14.838 1.00 94.38 206 LEU A C 1
ATOM 1677 O O . LEU A 1 206 ? 1.928 -1.559 -15.771 1.00 94.38 206 LEU A O 1
ATOM 1681 N N . ALA A 1 207 ? 3.186 -2.537 -14.190 1.00 95.25 207 ALA A N 1
ATOM 1682 C CA . ALA A 1 207 ? 2.722 -3.891 -14.495 1.00 95.25 207 ALA A CA 1
ATOM 1683 C C . ALA A 1 207 ? 1.219 -4.056 -14.217 1.00 95.25 207 ALA A C 1
ATOM 1685 O O . ALA A 1 207 ? 0.505 -4.683 -15.000 1.00 95.25 207 ALA A O 1
ATOM 1686 N N . GLY A 1 208 ? 0.728 -3.446 -13.134 1.00 95.56 208 GLY A N 1
ATOM 1687 C CA . GLY A 1 208 ? -0.697 -3.342 -12.825 1.00 95.56 208 GLY A CA 1
ATOM 1688 C C . GLY A 1 208 ? -1.489 -2.700 -13.957 1.00 95.56 208 GLY A C 1
ATOM 1689 O O . GLY A 1 208 ? -2.423 -3.320 -14.458 1.00 95.56 208 GLY A O 1
ATOM 1690 N N . LEU A 1 209 ? -1.078 -1.517 -14.414 1.00 95.12 209 LEU A N 1
ATOM 1691 C CA . LEU A 1 209 ? -1.722 -0.819 -15.522 1.00 95.12 209 LEU A CA 1
ATOM 1692 C C . LEU A 1 209 ? -1.726 -1.670 -16.796 1.00 95.12 209 LEU A C 1
ATOM 1694 O O . LEU A 1 209 ? -2.780 -1.838 -17.395 1.00 95.12 209 LEU A O 1
ATOM 1698 N N . LEU A 1 210 ? -0.592 -2.256 -17.189 1.00 94.56 210 LEU A N 1
ATOM 1699 C CA . LEU A 1 210 ? -0.539 -3.098 -18.389 1.00 94.56 210 LEU A CA 1
ATOM 1700 C C . LEU A 1 210 ? -1.456 -4.321 -18.276 1.00 94.56 210 LEU A C 1
ATOM 1702 O O . LEU A 1 210 ? -2.206 -4.599 -19.205 1.00 94.56 210 LEU A O 1
ATOM 1706 N N . SER A 1 211 ? -1.456 -5.021 -17.136 1.00 95.56 211 SER A N 1
ATOM 1707 C CA . SER A 1 211 ? -2.367 -6.159 -16.924 1.00 95.56 211 SER A CA 1
ATOM 1708 C C . SER A 1 211 ? -3.842 -5.741 -16.934 1.00 95.56 211 SER A C 1
ATOM 1710 O O . SER A 1 211 ? -4.681 -6.475 -17.449 1.00 95.56 211 SER A O 1
ATOM 1712 N N . PHE A 1 212 ? -4.150 -4.535 -16.449 1.00 96.06 212 PHE A N 1
ATOM 1713 C CA . PHE A 1 212 ? -5.485 -3.946 -16.518 1.00 96.06 2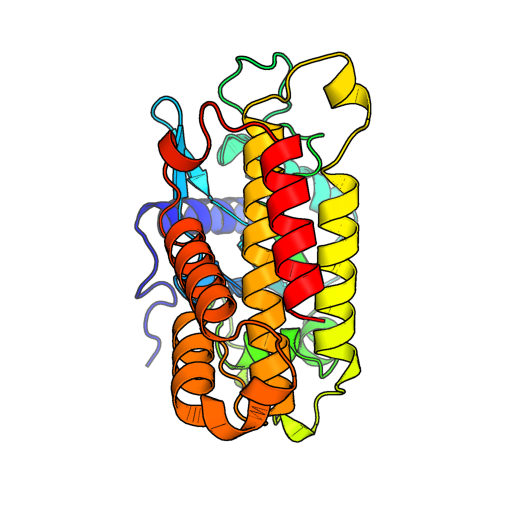12 PHE A CA 1
ATOM 1714 C C . PHE A 1 212 ? -5.908 -3.643 -17.960 1.00 96.06 212 PHE A C 1
ATOM 1716 O O . PHE A 1 212 ? -7.017 -3.989 -18.352 1.00 96.06 212 PHE A O 1
ATOM 1723 N N . LEU A 1 213 ? -5.022 -3.055 -18.771 1.00 94.62 213 LEU A N 1
ATOM 1724 C CA . LEU A 1 213 ? -5.280 -2.777 -20.193 1.00 94.62 213 LEU A CA 1
ATOM 1725 C C . LEU A 1 213 ? -5.474 -4.047 -21.030 1.00 94.62 213 LEU A C 1
ATOM 1727 O O . LEU A 1 213 ? -6.106 -3.997 -22.080 1.00 94.62 213 LEU A O 1
ATOM 1731 N N . LEU A 1 214 ? -4.923 -5.171 -20.575 1.00 94.94 214 LEU A N 1
ATOM 1732 C CA . LEU A 1 214 ? -5.119 -6.489 -21.177 1.00 94.94 214 LEU A CA 1
ATOM 1733 C C . LEU A 1 214 ? -6.383 -7.201 -20.670 1.00 94.94 214 LEU A C 1
ATOM 1735 O O . LEU A 1 214 ? -6.612 -8.343 -21.058 1.00 94.94 214 LEU A O 1
ATOM 1739 N N . GLU A 1 215 ? -7.166 -6.560 -19.795 1.00 95.12 215 GLU A N 1
ATOM 1740 C CA . GLU A 1 215 ? -8.363 -7.120 -19.150 1.00 95.12 215 GLU A CA 1
ATOM 1741 C C . GLU A 1 215 ? -8.095 -8.403 -18.329 1.00 95.12 215 GLU A C 1
ATOM 1743 O O . GLU A 1 215 ? -9.016 -9.146 -17.998 1.00 95.12 215 GLU A O 1
ATOM 1748 N N . ASP A 1 216 ? -6.838 -8.648 -17.937 1.00 95.38 216 ASP A N 1
ATOM 1749 C CA . ASP A 1 216 ? -6.414 -9.797 -17.118 1.00 95.38 216 ASP A CA 1
ATOM 1750 C C . ASP A 1 216 ? -5.624 -9.319 -15.890 1.00 95.38 216 ASP A C 1
ATOM 1752 O O . ASP A 1 216 ? -4.505 -9.743 -15.590 1.00 95.38 216 ASP A O 1
ATOM 1756 N N . TYR A 1 217 ? -6.211 -8.364 -15.170 1.00 96.69 217 TYR A N 1
ATOM 1757 C CA . TYR A 1 217 ? -5.640 -7.848 -13.934 1.00 96.69 217 TYR A CA 1
ATOM 1758 C C . TYR A 1 217 ? -5.777 -8.864 -12.799 1.00 96.69 217 TYR A C 1
ATOM 1760 O O . TYR A 1 217 ? -6.860 -9.376 -12.501 1.00 96.69 217 TYR A O 1
ATOM 1768 N N . ARG A 1 218 ? -4.668 -9.099 -12.099 1.00 95.19 218 ARG A N 1
ATOM 1769 C CA . ARG A 1 218 ? -4.605 -9.946 -10.904 1.00 95.19 218 ARG A CA 1
ATOM 1770 C C . ARG A 1 218 ? -4.125 -9.119 -9.730 1.00 95.19 218 ARG A C 1
ATOM 1772 O O . ARG A 1 218 ? -3.273 -8.256 -9.901 1.00 95.19 218 ARG A O 1
ATOM 1779 N N . THR A 1 219 ? -4.628 -9.377 -8.531 1.00 93.75 219 THR A N 1
ATOM 1780 C CA . THR A 1 219 ? -4.265 -8.557 -7.369 1.00 93.75 219 THR A CA 1
ATOM 1781 C C . THR A 1 219 ? -2.827 -8.796 -6.920 1.00 93.75 219 THR A C 1
ATOM 1783 O O . THR A 1 219 ? -2.174 -7.845 -6.499 1.00 93.75 219 THR A O 1
ATOM 1786 N N . GLY A 1 220 ? -2.292 -10.008 -7.094 1.00 94.62 220 GLY A N 1
ATOM 1787 C CA . GLY A 1 220 ? -0.898 -10.313 -6.783 1.00 94.62 220 GLY A CA 1
ATOM 1788 C C . GLY A 1 220 ? 0.088 -9.853 -7.864 1.00 94.62 220 GLY A C 1
ATOM 1789 O O . GLY A 1 220 ? -0.075 -10.158 -9.045 1.00 94.62 220 GLY A O 1
ATOM 1790 N N . TYR A 1 221 ? 1.169 -9.187 -7.466 1.00 94.44 221 TYR A N 1
ATOM 1791 C CA . TYR A 1 221 ? 2.302 -8.798 -8.306 1.00 94.44 221 TYR A CA 1
ATOM 1792 C C . TYR A 1 221 ? 2.922 -9.967 -9.073 1.00 94.44 221 TYR A C 1
ATOM 1794 O O . TYR A 1 221 ? 3.254 -9.810 -10.248 1.00 94.44 221 TYR A O 1
ATOM 1802 N N . GLN A 1 222 ? 3.069 -11.140 -8.444 1.00 94.00 222 GLN A N 1
ATOM 1803 C CA . GLN A 1 222 ? 3.584 -12.325 -9.144 1.00 94.00 222 GLN A CA 1
ATOM 1804 C C . GLN A 1 222 ? 2.652 -12.728 -10.294 1.00 94.00 222 GLN A C 1
ATOM 1806 O O . GLN A 1 222 ? 3.105 -12.935 -11.417 1.00 94.00 222 GLN A O 1
ATOM 1811 N N . GLN A 1 223 ? 1.350 -12.776 -10.018 1.00 95.25 223 GLN A N 1
ATOM 1812 C CA . GLN A 1 223 ? 0.335 -13.156 -10.996 1.00 95.25 223 GLN A CA 1
ATOM 1813 C C . GLN A 1 223 ? 0.282 -12.145 -12.150 1.00 95.25 223 GLN A C 1
ATOM 1815 O O . GLN A 1 223 ? 0.220 -12.547 -13.307 1.00 95.25 223 GLN A O 1
ATOM 1820 N N . ARG A 1 224 ? 0.398 -10.837 -11.867 1.00 95.25 224 ARG A N 1
ATOM 1821 C CA . ARG A 1 224 ? 0.507 -9.797 -12.911 1.00 95.25 224 ARG A CA 1
ATOM 1822 C C . ARG A 1 224 ? 1.714 -10.039 -13.817 1.00 95.25 224 ARG A C 1
ATOM 1824 O O . ARG A 1 224 ? 1.586 -9.978 -15.035 1.00 95.25 224 ARG A O 1
ATOM 1831 N N . ALA A 1 225 ? 2.880 -10.343 -13.246 1.00 94.50 225 ALA A N 1
ATOM 1832 C CA . ALA A 1 225 ? 4.081 -10.626 -14.031 1.00 94.50 225 ALA A CA 1
ATOM 1833 C C . ALA A 1 225 ? 3.923 -11.887 -14.903 1.00 94.50 225 ALA A C 1
ATOM 1835 O O . ALA A 1 225 ? 4.382 -11.910 -16.044 1.00 94.50 225 ALA A O 1
ATOM 1836 N N . GLU A 1 226 ? 3.258 -12.927 -14.395 1.00 95.44 226 GLU A N 1
ATOM 1837 C CA . GLU A 1 226 ? 2.936 -14.146 -15.150 1.00 95.44 226 GLU A CA 1
ATOM 1838 C C . GLU A 1 226 ? 1.977 -13.866 -16.316 1.00 95.44 226 GLU A C 1
ATOM 1840 O O . GLU A 1 226 ? 2.262 -14.284 -17.440 1.00 95.44 226 GLU A O 1
ATOM 1845 N N . VAL A 1 227 ? 0.912 -13.089 -16.081 1.00 94.62 227 VAL A N 1
ATOM 1846 C CA . VAL A 1 227 ? -0.013 -12.625 -17.130 1.00 94.62 227 VAL A CA 1
ATOM 1847 C C . VAL A 1 227 ? 0.743 -11.867 -18.216 1.00 94.62 227 VAL A C 1
ATOM 1849 O O . VAL A 1 227 ? 0.603 -12.173 -19.398 1.00 94.62 227 VAL A O 1
ATOM 1852 N N . LEU A 1 228 ? 1.597 -10.911 -17.843 1.00 95.56 228 LEU A N 1
ATOM 1853 C CA . LEU A 1 228 ? 2.351 -10.125 -18.819 1.00 95.56 228 LEU A CA 1
ATOM 1854 C C . LEU A 1 228 ? 3.324 -10.989 -19.631 1.00 95.56 228 LEU A C 1
ATOM 1856 O O . LEU A 1 228 ? 3.431 -10.808 -20.843 1.00 95.56 228 LEU A O 1
ATOM 1860 N N . ARG A 1 229 ? 3.994 -11.966 -19.012 1.00 95.19 229 ARG A N 1
ATOM 1861 C CA . ARG A 1 229 ? 4.852 -12.917 -19.741 1.00 95.19 229 ARG A CA 1
ATOM 1862 C C . ARG A 1 229 ? 4.044 -13.747 -20.743 1.00 95.19 229 ARG A C 1
ATOM 1864 O O . ARG A 1 229 ? 4.442 -13.852 -21.906 1.00 95.19 229 ARG A O 1
ATOM 1871 N N . ALA A 1 230 ? 2.906 -14.294 -20.316 1.00 95.19 230 ALA A N 1
ATOM 1872 C CA . ALA A 1 230 ? 2.036 -15.119 -21.155 1.00 95.19 230 ALA A CA 1
ATOM 1873 C C . ALA A 1 230 ? 1.414 -14.326 -22.318 1.00 95.19 230 ALA A C 1
ATOM 1875 O O . ALA A 1 230 ? 1.339 -14.823 -23.441 1.00 95.19 230 ALA A O 1
ATOM 1876 N N . SER A 1 231 ? 1.052 -13.068 -22.070 1.00 94.12 231 SER A N 1
ATOM 1877 C CA . SER A 1 231 ? 0.385 -12.173 -23.024 1.00 94.12 231 SER A CA 1
ATOM 1878 C C . SER A 1 231 ? 1.350 -11.242 -23.760 1.00 94.12 231 SER A C 1
ATOM 1880 O O . SER A 1 231 ? 0.940 -10.224 -24.316 1.00 94.12 231 SER A O 1
ATOM 1882 N N . SER A 1 232 ? 2.644 -11.571 -23.785 1.00 90.81 232 SER A N 1
ATOM 1883 C CA . SER A 1 232 ? 3.692 -10.705 -24.337 1.00 90.81 232 SER A CA 1
ATOM 1884 C C . SER A 1 232 ? 3.446 -10.273 -25.788 1.00 90.81 232 SER A C 1
ATOM 1886 O O . SER A 1 232 ? 3.713 -9.129 -26.145 1.00 90.81 232 SER A O 1
ATOM 1888 N N . GLY A 1 233 ? 2.837 -11.122 -26.619 1.00 91.31 233 GLY A N 1
ATOM 1889 C CA . GLY A 1 233 ? 2.466 -10.762 -27.992 1.00 91.31 233 GLY A CA 1
ATOM 1890 C C . GLY A 1 233 ? 1.490 -9.580 -28.119 1.00 91.31 233 GLY A C 1
ATOM 1891 O O . GLY A 1 233 ? 1.435 -8.975 -29.185 1.00 91.31 233 GLY A O 1
ATOM 1892 N N . LEU A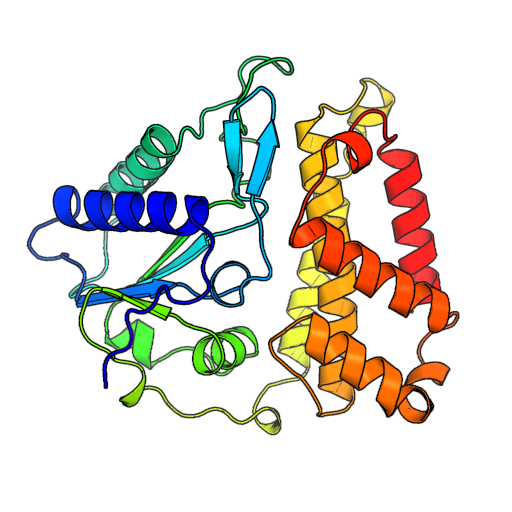 1 234 ? 0.747 -9.237 -27.059 1.00 91.69 234 LEU A N 1
ATOM 1893 C CA . LEU A 1 234 ? -0.291 -8.199 -27.079 1.00 91.69 234 LEU A CA 1
ATOM 1894 C C . LEU A 1 234 ? 0.221 -6.810 -26.678 1.00 91.69 234 LEU A C 1
ATOM 1896 O O . LEU A 1 234 ? -0.260 -5.815 -27.209 1.00 91.69 234 LEU A O 1
ATOM 1900 N N . TRP A 1 235 ? 1.198 -6.732 -25.770 1.00 92.56 235 TRP A N 1
ATOM 1901 C CA . TRP A 1 235 ? 1.668 -5.457 -25.208 1.00 92.56 235 TRP A CA 1
ATOM 1902 C C . TRP A 1 235 ? 3.121 -5.124 -25.545 1.00 92.56 235 TRP A C 1
ATOM 1904 O O . TRP A 1 235 ? 3.540 -3.988 -25.345 1.00 92.56 235 TRP A O 1
ATOM 1914 N N . ARG A 1 236 ? 3.912 -6.065 -26.084 1.00 89.00 236 ARG A N 1
ATOM 1915 C CA . ARG A 1 236 ? 5.332 -5.820 -26.407 1.00 89.00 236 ARG A CA 1
ATOM 1916 C C . ARG A 1 236 ? 5.555 -4.640 -27.357 1.00 89.00 236 ARG A C 1
ATOM 1918 O O . ARG A 1 236 ? 6.623 -4.054 -27.328 1.00 89.00 236 ARG A O 1
ATOM 1925 N N . GLY A 1 237 ? 4.571 -4.283 -28.186 1.00 87.81 237 GLY A N 1
ATOM 1926 C CA . GLY A 1 237 ? 4.642 -3.098 -29.050 1.00 87.81 237 GLY A CA 1
ATOM 1927 C C . GLY A 1 237 ? 4.447 -1.763 -28.320 1.00 87.81 237 GLY A C 1
ATOM 1928 O O . GLY A 1 237 ? 4.684 -0.718 -28.916 1.00 87.81 237 GLY A O 1
ATOM 1929 N N . TRP A 1 238 ? 4.004 -1.787 -27.061 1.00 89.56 238 TRP A N 1
ATOM 1930 C CA . TRP A 1 238 ? 3.774 -0.601 -26.228 1.00 89.56 238 TRP A CA 1
ATOM 1931 C C . TRP A 1 238 ? 4.990 -0.241 -25.368 1.00 89.56 238 TRP A C 1
ATOM 1933 O O . TRP A 1 238 ? 5.040 0.854 -24.831 1.00 89.56 238 TRP A O 1
ATOM 1943 N N . VAL A 1 239 ? 5.957 -1.155 -25.231 1.00 89.38 239 VAL A N 1
ATOM 1944 C CA . VAL A 1 239 ? 7.141 -1.011 -24.373 1.00 89.38 239 VAL A CA 1
ATOM 1945 C C . VAL A 1 239 ? 8.386 -1.245 -25.222 1.00 89.38 239 VAL A C 1
ATOM 1947 O O . VAL A 1 239 ? 8.490 -2.267 -25.897 1.00 89.38 239 VAL A O 1
ATOM 1950 N N . ARG A 1 240 ? 9.359 -0.327 -25.189 1.00 88.62 240 ARG A N 1
ATOM 1951 C CA . ARG A 1 240 ? 10.549 -0.395 -26.056 1.00 88.62 240 ARG A CA 1
ATOM 1952 C C . ARG A 1 240 ? 11.456 -1.584 -25.738 1.00 88.62 240 ARG A C 1
ATOM 1954 O O . ARG A 1 240 ? 12.031 -2.162 -26.656 1.00 88.62 240 ARG A O 1
ATOM 1961 N N . ASP A 1 241 ? 11.586 -1.928 -24.456 1.00 91.19 241 ASP A N 1
ATOM 1962 C CA . ASP A 1 241 ? 12.367 -3.075 -23.971 1.00 91.19 241 ASP A CA 1
ATOM 1963 C C . ASP A 1 241 ? 11.544 -3.937 -22.987 1.00 91.19 241 ASP A C 1
ATOM 1965 O O . ASP A 1 241 ? 11.618 -3.767 -21.764 1.00 91.19 241 ASP A O 1
ATOM 1969 N N . PRO A 1 242 ? 10.706 -4.851 -23.513 1.00 91.12 242 PRO A N 1
ATOM 1970 C CA . PRO A 1 242 ? 9.802 -5.670 -22.709 1.00 91.12 242 PRO A CA 1
ATOM 1971 C C . PRO A 1 242 ? 10.499 -6.592 -21.704 1.00 91.12 242 PRO A C 1
ATOM 1973 O O . PRO A 1 242 ? 9.972 -6.816 -20.615 1.00 91.12 242 PRO A O 1
ATOM 1976 N N . GLU A 1 243 ? 11.669 -7.130 -22.057 1.00 91.62 243 GLU A N 1
ATOM 1977 C CA . GLU A 1 243 ? 12.409 -8.053 -21.189 1.00 91.62 243 GLU A CA 1
ATOM 1978 C C . GLU A 1 243 ? 13.031 -7.294 -20.017 1.00 91.62 243 GLU A C 1
ATOM 1980 O O . GLU A 1 243 ? 12.801 -7.662 -18.863 1.00 91.62 243 GLU A O 1
ATOM 1985 N N . ARG A 1 244 ? 13.700 -6.159 -20.285 1.00 91.94 244 ARG A N 1
ATOM 1986 C CA . ARG A 1 244 ? 14.214 -5.279 -19.223 1.00 91.94 244 ARG A CA 1
ATOM 1987 C C . ARG A 1 244 ? 13.089 -4.830 -18.294 1.00 91.94 244 ARG A C 1
ATOM 1989 O O . ARG A 1 244 ? 13.276 -4.821 -17.079 1.00 91.94 244 ARG A O 1
ATOM 1996 N N . PHE A 1 245 ? 11.911 -4.498 -18.827 1.00 92.31 245 PHE A N 1
ATOM 1997 C CA . PHE A 1 245 ? 10.750 -4.147 -18.006 1.00 92.31 245 PHE A CA 1
ATOM 1998 C C . PHE A 1 245 ? 10.316 -5.286 -17.075 1.00 92.31 245 PHE A C 1
ATOM 2000 O O . PHE A 1 245 ? 10.191 -5.070 -15.868 1.00 92.31 245 PHE A O 1
ATOM 2007 N N . LEU A 1 246 ? 10.129 -6.501 -17.597 1.00 93.69 246 LEU A N 1
ATOM 2008 C CA . LEU A 1 246 ? 9.741 -7.656 -16.782 1.00 93.69 246 LEU A CA 1
ATOM 2009 C C . LEU A 1 246 ? 10.789 -7.994 -15.712 1.00 93.69 246 LEU A C 1
ATOM 2011 O O . LEU A 1 246 ? 10.420 -8.344 -14.588 1.00 93.69 246 LEU A O 1
ATOM 2015 N N . ASP A 1 247 ? 12.075 -7.831 -16.024 1.00 94.19 247 ASP A N 1
ATOM 2016 C CA . ASP A 1 247 ? 13.162 -7.987 -15.056 1.00 94.19 247 ASP A CA 1
ATOM 2017 C C . ASP A 1 247 ? 13.082 -6.941 -13.936 1.00 94.19 247 ASP A C 1
ATOM 2019 O O . ASP A 1 247 ? 13.268 -7.274 -12.761 1.00 94.19 247 ASP A O 1
ATOM 2023 N N . ARG A 1 248 ? 12.743 -5.681 -14.257 1.00 94.62 248 ARG A N 1
ATOM 2024 C CA . ARG A 1 248 ? 12.512 -4.635 -13.244 1.00 94.62 248 ARG A CA 1
ATOM 2025 C C . ARG A 1 248 ? 11.307 -4.935 -12.364 1.00 94.62 248 ARG A C 1
ATOM 2027 O O . ARG A 1 248 ? 11.409 -4.770 -11.150 1.00 94.62 248 ARG A O 1
ATOM 2034 N N . VAL A 1 249 ? 10.204 -5.412 -12.941 1.00 95.12 249 VAL A N 1
ATOM 2035 C CA . VAL A 1 249 ? 9.008 -5.827 -12.186 1.00 95.12 249 VAL A CA 1
ATOM 2036 C C . VAL A 1 249 ? 9.351 -6.963 -11.222 1.00 95.12 249 VAL A C 1
ATOM 2038 O O . VAL A 1 249 ? 9.007 -6.903 -10.042 1.00 95.12 249 VAL A O 1
ATOM 2041 N N . GLU A 1 250 ? 10.083 -7.975 -11.690 1.00 95.50 250 GLU A N 1
ATOM 2042 C CA . GLU A 1 250 ? 10.494 -9.110 -10.863 1.00 95.50 250 GLU A CA 1
ATOM 2043 C C . GLU A 1 250 ? 11.463 -8.692 -9.749 1.00 95.50 250 GLU A C 1
ATOM 2045 O O . GLU A 1 250 ? 11.320 -9.121 -8.602 1.00 95.50 250 GLU A O 1
ATOM 2050 N N . SER A 1 251 ? 12.431 -7.829 -10.068 1.00 93.75 251 SER A N 1
ATOM 2051 C CA . SER A 1 251 ? 13.368 -7.273 -9.091 1.00 93.75 251 SER A CA 1
ATOM 2052 C C . SER A 1 251 ? 12.638 -6.451 -8.028 1.00 93.75 251 SER A C 1
ATOM 2054 O O . SER A 1 251 ? 12.889 -6.649 -6.841 1.00 93.75 251 SER A O 1
ATOM 2056 N N . ALA A 1 252 ? 11.703 -5.587 -8.431 1.00 94.38 252 ALA A N 1
ATOM 2057 C CA . ALA A 1 252 ? 10.890 -4.786 -7.520 1.00 94.38 252 ALA A CA 1
ATOM 2058 C C . ALA A 1 252 ? 10.024 -5.660 -6.606 1.00 94.38 252 ALA A C 1
ATOM 2060 O O . ALA A 1 252 ? 9.955 -5.419 -5.402 1.00 94.38 252 ALA A O 1
ATOM 2061 N N . ARG A 1 253 ? 9.399 -6.709 -7.158 1.00 94.88 253 ARG A N 1
ATOM 2062 C CA . ARG A 1 253 ? 8.590 -7.674 -6.402 1.00 94.88 253 ARG A CA 1
ATOM 2063 C C . ARG A 1 253 ? 9.414 -8.367 -5.319 1.00 94.88 253 ARG A C 1
ATOM 2065 O O . ARG A 1 253 ? 9.008 -8.376 -4.159 1.00 94.88 253 ARG A O 1
ATOM 2072 N N . LYS A 1 254 ? 10.566 -8.934 -5.695 1.00 93.19 254 LYS A N 1
ATOM 2073 C CA . LYS A 1 254 ? 11.466 -9.635 -4.764 1.00 93.19 254 LYS A CA 1
ATOM 2074 C C . LYS A 1 254 ? 11.958 -8.705 -3.664 1.00 93.19 254 LYS A C 1
ATOM 2076 O O . LYS A 1 254 ? 11.902 -9.071 -2.497 1.00 93.19 254 LYS A O 1
ATOM 2081 N N . PHE A 1 255 ? 12.384 -7.502 -4.035 1.00 90.81 255 PHE A N 1
ATOM 2082 C CA . PHE A 1 255 ? 12.879 -6.533 -3.072 1.00 90.81 255 PHE A CA 1
ATOM 2083 C C . PHE A 1 255 ? 11.781 -6.059 -2.110 1.00 90.81 255 PHE A C 1
ATOM 2085 O O . PHE A 1 255 ? 12.016 -5.993 -0.912 1.00 90.81 255 PHE A O 1
ATOM 2092 N N . LYS A 1 256 ? 10.558 -5.800 -2.592 1.00 90.31 256 LYS A N 1
ATOM 2093 C CA . LYS A 1 256 ? 9.438 -5.399 -1.724 1.00 90.31 256 LYS A CA 1
ATOM 2094 C C . LYS A 1 256 ? 9.048 -6.492 -0.716 1.00 90.31 256 LYS A C 1
ATOM 2096 O O . LYS A 1 256 ? 8.718 -6.188 0.427 1.00 90.31 256 LYS A O 1
ATOM 2101 N N . GLN A 1 257 ? 9.094 -7.755 -1.137 1.00 90.19 257 GLN A N 1
ATOM 2102 C CA . GLN A 1 257 ? 8.795 -8.905 -0.277 1.00 90.19 257 GLN A CA 1
ATOM 2103 C C . GLN A 1 257 ? 9.914 -9.230 0.709 1.00 90.19 257 GLN A C 1
ATOM 2105 O O . GLN A 1 257 ? 9.656 -9.745 1.794 1.00 90.19 257 GLN A O 1
ATOM 2110 N N . THR A 1 258 ? 11.166 -9.034 0.310 1.00 88.19 258 THR A N 1
ATOM 2111 C CA . THR A 1 258 ? 12.330 -9.436 1.104 1.00 88.19 258 THR A CA 1
ATOM 2112 C C . THR A 1 258 ? 13.426 -8.381 0.965 1.00 88.19 258 THR A C 1
ATOM 2114 O O . THR A 1 258 ? 14.442 -8.628 0.310 1.00 88.19 258 THR A O 1
ATOM 2117 N N . PRO A 1 259 ? 13.212 -7.183 1.531 1.00 83.25 259 PRO A N 1
ATOM 2118 C CA . PRO A 1 259 ? 14.145 -6.070 1.406 1.00 83.25 259 PRO A CA 1
ATOM 2119 C C . PRO A 1 259 ? 15.469 -6.408 2.090 1.00 83.25 259 PRO A C 1
ATOM 2121 O O . PRO A 1 259 ? 15.508 -6.916 3.211 1.00 83.25 259 PRO A O 1
ATOM 2124 N N . ARG A 1 260 ? 16.574 -6.123 1.401 1.00 79.88 260 ARG A N 1
ATOM 2125 C CA . ARG A 1 260 ? 17.934 -6.414 1.870 1.00 79.88 260 ARG A CA 1
ATOM 2126 C C . ARG A 1 260 ? 18.721 -5.129 2.048 1.00 79.88 260 ARG A C 1
ATOM 2128 O O . ARG A 1 260 ? 18.763 -4.301 1.139 1.00 79.88 260 ARG A O 1
ATOM 2135 N N . ALA A 1 261 ? 19.374 -4.977 3.199 1.00 71.81 261 ALA A N 1
ATOM 2136 C CA . ALA A 1 261 ? 20.147 -3.780 3.523 1.00 71.81 261 ALA A CA 1
ATOM 2137 C C . ALA A 1 261 ? 21.266 -3.518 2.499 1.00 71.81 261 ALA A C 1
ATOM 2139 O O . ALA A 1 261 ? 21.555 -2.364 2.186 1.00 71.81 261 ALA A O 1
ATOM 2140 N N . GLU A 1 262 ? 21.859 -4.570 1.930 1.00 74.06 262 GLU A N 1
ATOM 2141 C CA . GLU A 1 262 ? 22.937 -4.489 0.937 1.00 74.06 262 GLU A CA 1
ATOM 2142 C C . GLU A 1 262 ? 22.472 -3.915 -0.407 1.00 74.06 262 GLU A C 1
ATOM 2144 O O . GLU A 1 262 ? 23.270 -3.358 -1.157 1.00 74.06 262 GLU A O 1
ATOM 2149 N N . GLU A 1 263 ? 21.181 -4.030 -0.725 1.00 74.56 263 GLU A N 1
ATOM 2150 C CA . GLU A 1 263 ? 20.610 -3.461 -1.950 1.00 74.56 263 GLU A CA 1
ATOM 2151 C C . GLU A 1 263 ? 20.356 -1.949 -1.825 1.00 74.56 263 GLU A C 1
ATOM 2153 O O . GLU A 1 263 ? 20.187 -1.273 -2.840 1.00 74.56 263 GLU A O 1
ATOM 2158 N N . ILE A 1 264 ? 20.382 -1.422 -0.595 1.00 72.81 264 ILE A N 1
ATOM 2159 C CA . ILE A 1 264 ? 20.113 -0.020 -0.246 1.00 72.81 264 ILE A CA 1
ATOM 2160 C C . ILE A 1 264 ? 21.416 0.705 0.135 1.00 72.81 264 ILE A C 1
ATOM 2162 O O . ILE A 1 264 ? 21.640 1.855 -0.237 1.00 72.81 264 ILE A O 1
ATOM 2166 N N . THR A 1 265 ? 22.296 0.037 0.880 1.00 70.94 265 THR A N 1
ATOM 2167 C CA . THR A 1 265 ? 23.498 0.650 1.458 1.00 70.94 265 THR A CA 1
ATOM 2168 C C . THR A 1 265 ? 24.513 1.018 0.377 1.00 70.94 265 THR A C 1
ATOM 2170 O O . THR A 1 265 ? 24.897 0.185 -0.441 1.00 70.94 265 THR A O 1
ATOM 2173 N N . GLY A 1 266 ? 24.986 2.268 0.396 1.00 70.50 266 GLY A N 1
ATOM 2174 C CA . GLY A 1 266 ? 26.022 2.751 -0.523 1.00 70.50 266 GLY A CA 1
ATOM 2175 C C . GLY A 1 266 ? 25.536 3.020 -1.949 1.00 70.50 266 GLY A C 1
ATOM 2176 O O . GLY A 1 266 ? 26.361 3.200 -2.842 1.00 70.50 266 GLY A O 1
ATOM 2177 N N . LYS A 1 267 ? 24.217 3.027 -2.178 1.00 77.56 267 LYS A N 1
ATOM 2178 C CA . LYS A 1 267 ? 23.633 3.458 -3.448 1.00 77.56 267 LYS A CA 1
ATOM 2179 C C . LYS A 1 267 ? 23.619 4.979 -3.545 1.00 77.56 267 LYS A C 1
ATOM 2181 O O . LYS A 1 267 ? 23.305 5.663 -2.575 1.00 77.56 267 LYS A O 1
ATOM 2186 N N . ASP A 1 268 ? 23.919 5.474 -4.738 1.00 83.75 268 ASP A N 1
ATOM 2187 C CA . ASP A 1 268 ? 23.759 6.877 -5.088 1.00 83.75 268 ASP A CA 1
ATOM 2188 C C . ASP A 1 268 ? 22.324 7.130 -5.583 1.00 83.75 268 ASP A C 1
ATOM 2190 O O . ASP A 1 268 ? 21.832 6.446 -6.486 1.00 83.75 268 ASP A O 1
ATOM 2194 N N . LEU A 1 269 ? 21.630 8.084 -4.955 1.00 83.50 269 LEU A N 1
ATOM 2195 C CA . LEU A 1 269 ? 20.225 8.375 -5.254 1.00 83.50 269 LEU A CA 1
ATOM 2196 C C . LEU A 1 269 ? 20.059 9.002 -6.647 1.00 83.50 269 LEU A C 1
ATOM 2198 O O . LEU A 1 269 ? 19.075 8.699 -7.324 1.00 83.50 269 LEU A O 1
ATOM 2202 N N . PHE A 1 270 ? 21.025 9.798 -7.123 1.00 85.06 270 PHE A N 1
ATOM 2203 C CA . PHE A 1 270 ? 20.988 10.355 -8.477 1.00 85.06 270 PHE A CA 1
ATOM 2204 C C . PHE A 1 270 ? 21.133 9.258 -9.526 1.00 85.06 270 PHE A C 1
ATOM 2206 O O . PHE A 1 270 ? 20.334 9.210 -10.462 1.00 85.06 270 PHE A O 1
ATOM 2213 N N . ASP A 1 271 ? 22.076 8.332 -9.350 1.00 87.25 271 ASP A N 1
ATOM 2214 C CA . ASP A 1 271 ? 22.229 7.183 -10.249 1.00 87.25 271 ASP A CA 1
ATOM 2215 C C . ASP A 1 271 ? 20.947 6.341 -10.293 1.00 87.25 271 ASP A C 1
ATOM 2217 O O . ASP A 1 271 ? 20.475 5.946 -11.365 1.00 87.25 271 ASP A O 1
ATOM 2221 N N . MET A 1 272 ? 20.339 6.094 -9.128 1.00 88.44 272 MET A N 1
ATOM 2222 C CA . MET A 1 272 ? 19.056 5.395 -9.043 1.00 88.44 272 MET A CA 1
ATOM 2223 C C . MET A 1 272 ? 17.941 6.157 -9.764 1.00 88.44 272 MET A C 1
ATOM 2225 O O . MET A 1 272 ? 17.117 5.529 -10.438 1.00 88.44 272 MET A O 1
ATOM 2229 N N . TRP A 1 273 ? 17.907 7.486 -9.649 1.00 88.44 273 TRP A N 1
ATOM 2230 C CA . TRP A 1 273 ? 16.936 8.321 -10.345 1.00 88.44 273 TRP A CA 1
ATOM 2231 C C . TRP A 1 273 ? 17.107 8.250 -11.854 1.00 88.44 273 TRP A C 1
ATOM 2233 O O . TRP A 1 273 ? 16.143 7.924 -12.545 1.00 88.44 273 TRP A O 1
ATOM 2243 N N . PHE A 1 274 ? 18.317 8.479 -12.372 1.00 89.12 274 PHE A N 1
ATOM 2244 C CA . PHE A 1 274 ? 18.570 8.461 -13.814 1.00 89.12 274 PHE A CA 1
ATOM 2245 C C . PHE A 1 274 ? 18.287 7.086 -14.405 1.00 89.12 274 PHE A C 1
ATOM 2247 O O . PHE A 1 274 ? 17.665 6.995 -15.461 1.00 89.12 274 PHE A O 1
ATOM 2254 N N . GLN A 1 275 ? 18.641 6.014 -13.691 1.00 89.69 275 GLN A N 1
ATOM 2255 C CA . GLN A 1 275 ? 18.273 4.662 -14.096 1.00 89.69 275 GLN A CA 1
ATOM 2256 C C . GLN A 1 275 ? 16.752 4.464 -14.124 1.00 89.69 275 GLN A C 1
ATOM 2258 O O . GLN A 1 275 ? 16.231 3.847 -15.049 1.00 89.69 275 GLN A O 1
ATOM 2263 N N . THR A 1 276 ? 16.028 4.979 -13.127 1.00 90.56 276 THR A N 1
ATOM 2264 C CA . THR A 1 276 ? 14.561 4.879 -13.078 1.00 90.56 276 THR A CA 1
ATOM 2265 C C . THR A 1 276 ? 13.916 5.685 -14.204 1.00 90.56 276 THR A C 1
ATOM 2267 O O . THR A 1 276 ? 13.001 5.190 -14.852 1.00 90.56 276 THR A O 1
ATOM 2270 N N . ALA A 1 277 ? 14.408 6.892 -14.481 1.00 87.62 277 ALA A N 1
ATOM 2271 C CA . ALA A 1 277 ? 13.930 7.740 -15.566 1.00 87.62 277 ALA A CA 1
ATOM 2272 C C . ALA A 1 277 ? 14.209 7.126 -16.946 1.00 87.62 277 ALA A C 1
ATOM 2274 O O . ALA A 1 277 ? 13.333 7.151 -17.805 1.00 87.62 277 ALA A O 1
ATOM 2275 N N . GLU A 1 278 ? 15.391 6.536 -17.153 1.00 88.94 278 GLU A N 1
ATOM 2276 C CA . GLU A 1 278 ? 15.720 5.794 -18.376 1.00 88.94 278 GLU A CA 1
ATOM 2277 C C . GLU A 1 278 ? 14.800 4.579 -18.540 1.00 88.94 278 GLU A C 1
ATOM 2279 O O . GLU A 1 278 ? 14.235 4.373 -19.613 1.00 88.94 278 GLU A O 1
ATOM 2284 N N . ASP A 1 279 ? 14.606 3.803 -17.468 1.00 88.19 279 ASP A N 1
ATOM 2285 C CA . ASP A 1 279 ? 13.701 2.658 -17.469 1.00 88.19 279 ASP A CA 1
ATOM 2286 C C . ASP A 1 279 ? 12.273 3.110 -17.837 1.00 88.19 279 ASP A C 1
ATOM 2288 O O . ASP A 1 279 ? 11.707 2.589 -18.792 1.00 88.19 279 ASP A O 1
ATOM 2292 N N . VAL A 1 280 ? 11.715 4.128 -17.172 1.00 85.00 280 VAL A N 1
ATOM 2293 C CA . VAL A 1 280 ? 10.366 4.655 -17.468 1.00 85.00 280 VAL A CA 1
ATOM 2294 C C . VAL A 1 280 ? 10.270 5.237 -18.876 1.00 85.00 280 VAL A C 1
ATOM 2296 O O . VAL A 1 280 ? 9.310 4.957 -19.582 1.00 85.00 280 VAL A O 1
ATOM 2299 N N . GLY A 1 281 ? 11.263 6.009 -19.317 1.00 81.44 281 GLY A N 1
ATOM 2300 C CA . GLY A 1 281 ? 11.304 6.574 -20.668 1.00 81.44 281 GLY A CA 1
ATOM 2301 C C . GLY A 1 281 ? 11.514 5.526 -21.765 1.00 81.44 281 GLY A C 1
ATOM 2302 O O . GLY A 1 281 ? 11.277 5.804 -22.932 1.00 81.44 281 GLY A O 1
ATOM 2303 N N . SER A 1 282 ? 11.961 4.318 -21.412 1.00 75.50 282 SER A N 1
ATOM 2304 C CA . SER A 1 282 ? 11.951 3.156 -22.308 1.00 75.50 282 SER A CA 1
ATOM 2305 C C . SER A 1 282 ? 10.623 2.385 -22.272 1.00 75.50 282 SER A C 1
ATOM 2307 O O . SER A 1 282 ? 10.382 1.523 -23.115 1.00 75.50 282 SER A O 1
ATOM 2309 N N . MET A 1 283 ? 9.757 2.678 -21.301 1.00 71.69 283 MET A N 1
ATOM 2310 C CA . MET A 1 283 ? 8.456 2.031 -21.115 1.00 71.69 283 MET A CA 1
ATOM 2311 C C . MET A 1 283 ? 7.285 2.851 -21.670 1.00 71.69 283 MET A C 1
ATOM 2313 O O . MET A 1 283 ? 6.224 2.271 -21.883 1.00 71.69 283 MET A O 1
ATOM 2317 N N . ILE A 1 284 ? 7.480 4.157 -21.890 1.00 59.91 284 ILE A N 1
ATOM 2318 C CA . ILE A 1 284 ? 6.539 5.107 -22.516 1.00 59.91 284 ILE A CA 1
ATOM 2319 C C . ILE A 1 284 ? 7.028 5.428 -23.930 1.00 59.91 284 ILE A C 1
ATOM 2321 O O . ILE A 1 284 ? 6.178 5.503 -24.843 1.00 59.91 284 ILE A O 1
#

Sequence (284 aa):
MNRSGTEGLSTDTRKDLEEIQRILRDHLPQDAKPISIYLSGGFARGESGHYEYKGRSLPFGDYDIDVVVPRPLLEKEEDPVLQRIEEELGYRPVTDPSEPTLAADASVHNVLDLRFKTREEFLERAPDLAYYDFLQSRHLLEGEDLVSELKPLDLNEISIFSPWRILGNRLILLLKHTDTDFLERPPTLHEVLAFQLARCRLYLDLAGLLSFLLEDYRTGYQQRAEVLRASSGLWRGWVRDPERFLDRVESARKFKQTPRAEEITGKDLFDMWFQTAEDVGSMI

Radius of gyration: 19.55 Å; Cα contacts (8 Å, |Δi|>4): 397; chains: 1; bounding box: 49×42×54 Å